Protein AF-A0A6B0BF67-F1 (afdb_monomer)

pLDDT: mean 94.0, std 7.6, range [49.38, 98.69]

Sequence (264 aa):
MNLNDTIFMFLCTLLVWLMTPGLSLFYGGLVQSKNALNTVMQSMAAIVLVTFVWVTVGFTISFGEGSLWFGNWEYTFLNHVGFATQEDISPHIPLALFMLFQMMFCTIAISILSGSIAEKMKFIPYLLFVVIWTALVYSPVAHWVWGGGWINKLGVLDFAGGTVVHITSGVSGLVLAIMIGKGNKHSESTPHNLIITLIGGIFVWIGWYGFNVGSAFTFDQIAMLAFTNTVISASAGAIGWLILEYIFKKTTSLLGLLLGALAG

Mean predicted aligned error: 3.84 Å

InterPro domains:
  IPR001905 Ammonium transporter [PTHR43029] (1-264)
  IPR024041 Ammonium transporter AmtB-like domain [PF00909] (8-264)
  IPR029020 Ammonium/urea transporter [G3DSA:1.10.3430.10] (1-264)

Foldseek 3Di:
DAPQLQVLLVVLLVLLLLLLLLLLLQLLQQFAVVQSVVSSVLLVLLLVLLVVLLLAALVQQQAACDALQTHDCCCGNHNVQDQDADVPQGNHGGSVSSSSSVSSLLSVLLSLLSSLCRPQDDRVVSSVCSNCCSRPPLSRQSCNCPNNHVVVVVVDDDQQPVPNRVVSSVVNSVVVNVVSDDDDPPDPGDRNHVVSSVSSLVSNLSSVLSRQLCSVSGDDPNSVVSNVCLVVQLQVQLVVQQVVCCVVPVDGDPVSSSVSSVVD

Solvent-accessible surface area (backbone atoms only — not comparable to full-atom values): 12815 Å² total; per-residue (Å²): 105,39,69,66,26,38,56,51,44,54,53,16,32,54,26,29,49,43,23,36,62,9,47,18,31,25,47,22,10,52,32,40,68,93,41,17,65,58,41,30,48,52,32,56,48,38,51,56,48,43,48,57,44,32,45,42,47,19,48,8,26,15,62,16,88,51,54,54,60,34,26,32,70,71,30,38,66,40,38,98,52,36,80,56,54,38,76,92,84,24,54,42,30,32,31,42,57,52,52,53,39,54,48,33,50,55,31,38,21,54,40,60,22,45,61,55,42,53,93,71,64,59,68,69,66,48,55,54,45,52,52,51,40,43,56,72,45,43,15,30,43,35,4,18,53,72,36,68,5,50,48,29,74,71,66,62,88,62,74,67,27,61,57,55,24,51,46,49,21,50,53,52,18,52,51,48,35,62,74,74,45,85,71,79,92,86,60,86,73,57,52,52,32,67,67,47,20,48,55,10,46,51,35,31,55,59,7,42,50,18,44,46,21,39,50,54,68,42,87,48,73,63,18,51,51,37,44,54,50,51,57,52,30,19,52,49,22,16,51,52,34,36,52,52,38,28,73,78,67,74,46,75,50,74,66,42,38,52,53,13,31,74,72,59

Secondary structure (DSSP, 8-state):
--HHHHHHHHHHHHHHHHHHHHHHHHHHHHS-HHHHHHHHHHHHHHHHHHHHHIIIIIHHHHHSS--SS---STTGGGTT-SSS-BTTTBSSS-HHHHHHHHHHHHHHHHHHHHHHHTTTS-HHHHHHHHHHHIIIIIHHHHHHHTSS-HHHHTT---SS-IIIIIIHHHHHHHHHHHHH----TT-----S-HHHHHHHHHHHHHHHHHHHHHTT-SSSHHHHHHHHHHHHHHHHHHHHHHHHHHHHHSS--HHHHHHHHHH-

Organism: Staphylococcus aureus (NCBI:txid1280)

Structure (mmCIF, N/CA/C/O backbone):
data_AF-A0A6B0BF67-F1
#
_entry.id   AF-A0A6B0BF67-F1
#
loop_
_atom_site.group_PDB
_atom_site.id
_atom_site.type_symbol
_atom_site.label_atom_id
_atom_site.label_alt_id
_atom_site.label_comp_id
_atom_site.label_asym_id
_atom_site.label_entity_id
_atom_site.label_seq_id
_atom_site.pdbx_PDB_ins_code
_atom_site.Cartn_x
_atom_site.Cartn_y
_atom_site.Cartn_z
_atom_site.occupancy
_atom_site.B_iso_or_equiv
_atom_site.auth_seq_id
_atom_site.auth_comp_id
_atom_site.auth_asym_id
_atom_site.auth_atom_id
_atom_site.pdbx_PDB_model_num
ATOM 1 N N . MET A 1 1 ? 19.754 4.678 -16.087 1.00 86.31 1 MET A N 1
ATOM 2 C CA . MET A 1 1 ? 19.755 4.710 -14.606 1.00 86.31 1 MET A CA 1
ATOM 3 C C . MET A 1 1 ? 20.215 6.075 -14.115 1.00 86.31 1 MET A C 1
ATOM 5 O O . MET A 1 1 ? 21.221 6.571 -14.609 1.00 86.31 1 MET A O 1
ATOM 9 N N . ASN A 1 2 ? 19.501 6.659 -13.157 1.00 94.81 2 ASN A N 1
ATOM 10 C CA . ASN A 1 2 ? 19.812 7.929 -12.509 1.00 94.81 2 ASN A CA 1
ATOM 11 C C . ASN A 1 2 ? 20.060 7.681 -11.012 1.00 94.81 2 ASN A C 1
ATOM 13 O O . ASN A 1 2 ? 19.246 7.056 -10.329 1.00 94.81 2 ASN A O 1
ATOM 17 N N . LEU A 1 3 ? 21.205 8.142 -10.503 1.00 94.81 3 LEU A N 1
ATOM 18 C CA . LEU A 1 3 ? 21.604 7.914 -9.114 1.00 94.81 3 LEU A CA 1
ATOM 19 C C . LEU A 1 3 ? 20.674 8.617 -8.114 1.00 94.81 3 LEU A C 1
ATOM 21 O O . LEU A 1 3 ? 20.330 8.021 -7.095 1.00 94.81 3 LEU A O 1
ATOM 25 N N . ASN A 1 4 ? 20.244 9.846 -8.412 1.00 96.19 4 ASN A N 1
ATOM 26 C CA . ASN A 1 4 ? 19.379 10.623 -7.525 1.00 96.19 4 ASN A CA 1
ATOM 27 C C . ASN A 1 4 ? 18.020 9.941 -7.374 1.00 96.19 4 ASN A C 1
ATOM 29 O O . ASN A 1 4 ? 17.566 9.738 -6.251 1.00 96.19 4 ASN A O 1
ATOM 33 N N . ASP A 1 5 ? 17.435 9.504 -8.492 1.00 97.56 5 ASP A N 1
ATOM 34 C CA . ASP A 1 5 ? 16.168 8.766 -8.497 1.00 97.56 5 ASP A CA 1
ATOM 35 C C . ASP A 1 5 ? 16.305 7.430 -7.762 1.00 97.56 5 ASP A C 1
ATOM 37 O O . ASP A 1 5 ? 15.437 7.046 -6.988 1.00 97.56 5 ASP A O 1
ATOM 41 N N . THR A 1 6 ? 17.435 6.739 -7.928 1.00 97.50 6 THR A N 1
ATOM 42 C CA . THR A 1 6 ? 17.685 5.465 -7.239 1.00 97.50 6 THR A CA 1
ATOM 43 C C . THR A 1 6 ? 17.763 5.650 -5.718 1.00 97.50 6 THR A C 1
ATOM 45 O O . THR A 1 6 ? 17.113 4.913 -4.979 1.00 97.50 6 THR A O 1
ATOM 48 N N . ILE A 1 7 ? 18.518 6.642 -5.228 1.00 97.50 7 ILE A N 1
ATOM 49 C CA . ILE A 1 7 ? 18.625 6.945 -3.786 1.00 97.50 7 ILE A CA 1
ATOM 50 C C . ILE A 1 7 ? 17.263 7.361 -3.223 1.00 97.50 7 ILE A C 1
ATOM 52 O O . ILE A 1 7 ? 16.844 6.869 -2.172 1.00 97.50 7 ILE A O 1
ATOM 56 N N . PHE A 1 8 ? 16.566 8.239 -3.942 1.00 98.00 8 PHE A N 1
ATOM 57 C CA . PHE A 1 8 ? 15.218 8.679 -3.610 1.00 98.00 8 PHE A CA 1
ATOM 58 C C . PHE A 1 8 ? 14.258 7.488 -3.475 1.00 98.00 8 PHE A C 1
ATOM 60 O O . PHE A 1 8 ? 13.590 7.348 -2.450 1.00 98.00 8 PHE A O 1
ATOM 67 N N . MET A 1 9 ? 14.270 6.564 -4.435 1.00 98.44 9 MET A N 1
ATOM 68 C CA . MET A 1 9 ? 13.398 5.391 -4.416 1.00 98.44 9 MET A CA 1
ATOM 69 C C . MET A 1 9 ? 13.754 4.376 -3.328 1.00 98.44 9 MET A C 1
ATOM 71 O O . MET A 1 9 ? 12.847 3.738 -2.790 1.00 98.44 9 MET A O 1
ATOM 75 N N . PHE A 1 10 ? 15.022 4.247 -2.923 1.00 98.25 10 PHE A N 1
ATOM 76 C CA . PHE A 1 10 ? 15.378 3.465 -1.732 1.00 98.25 10 PHE A CA 1
ATOM 77 C C . PHE A 1 10 ? 14.733 4.042 -0.470 1.00 98.25 10 PHE A C 1
ATOM 79 O O . PHE A 1 10 ? 14.123 3.299 0.302 1.00 98.25 10 PHE A O 1
ATOM 86 N N . LEU A 1 11 ? 14.820 5.362 -0.278 1.00 98.31 11 LEU A N 1
ATOM 87 C CA . LEU A 1 11 ? 14.199 6.033 0.863 1.00 98.31 11 LEU A CA 1
ATOM 88 C C . LEU A 1 11 ? 12.675 5.863 0.842 1.00 98.31 11 LEU A C 1
ATOM 90 O O . LEU A 1 11 ? 12.095 5.454 1.848 1.00 98.31 11 LEU A O 1
ATOM 94 N N . CYS A 1 12 ? 12.033 6.114 -0.301 1.00 98.56 12 CYS A N 1
ATOM 95 C CA . CYS A 1 12 ? 10.591 5.930 -0.455 1.00 98.56 12 CYS A CA 1
ATOM 96 C C . CYS A 1 12 ? 10.173 4.486 -0.164 1.00 98.56 12 CYS A C 1
ATOM 98 O O . CYS A 1 12 ? 9.233 4.275 0.594 1.00 98.56 12 CYS A O 1
ATOM 100 N N . THR A 1 13 ? 10.904 3.490 -0.666 1.00 98.56 13 THR A N 1
ATOM 101 C CA . THR A 1 13 ? 10.616 2.069 -0.401 1.00 98.56 13 THR A CA 1
ATOM 102 C C . THR A 1 13 ? 10.667 1.740 1.092 1.00 98.56 13 THR A C 1
ATOM 104 O O . THR A 1 13 ? 9.768 1.070 1.600 1.00 98.56 13 THR A O 1
ATOM 107 N N . LEU A 1 14 ? 11.672 2.240 1.819 1.00 98.12 14 LEU A N 1
ATOM 108 C CA . LEU A 1 14 ? 11.782 2.039 3.270 1.00 98.12 14 LEU A CA 1
ATOM 109 C C . LEU A 1 14 ? 10.640 2.715 4.039 1.00 98.12 14 LEU A C 1
ATOM 111 O O . LEU A 1 14 ? 10.112 2.142 4.994 1.00 98.12 14 LEU A O 1
ATOM 115 N N . LEU A 1 15 ? 10.235 3.910 3.607 1.00 98.25 15 LEU A N 1
ATOM 116 C CA . LEU A 1 15 ? 9.092 4.623 4.173 1.00 98.25 15 LEU A CA 1
ATOM 117 C C . LEU A 1 15 ? 7.781 3.853 3.949 1.00 98.25 15 LEU A C 1
ATOM 119 O O . LEU A 1 15 ? 7.010 3.701 4.893 1.00 98.25 15 LEU A O 1
ATOM 123 N N . VAL A 1 16 ? 7.543 3.298 2.756 1.00 98.12 16 VAL A N 1
ATOM 124 C CA . VAL A 1 16 ? 6.341 2.477 2.520 1.00 98.12 16 VAL A CA 1
ATOM 125 C C . VAL A 1 16 ? 6.389 1.185 3.333 1.00 98.12 16 VAL A C 1
ATOM 127 O O . VAL A 1 16 ? 5.384 0.790 3.925 1.00 98.12 16 VAL A O 1
ATOM 130 N N . TRP A 1 17 ? 7.556 0.544 3.435 1.00 96.56 17 TRP A N 1
ATOM 131 C CA . TRP A 1 17 ? 7.711 -0.650 4.266 1.00 96.56 17 TRP A CA 1
ATOM 132 C C . TRP A 1 17 ? 7.322 -0.378 5.728 1.00 96.56 17 TRP A C 1
ATOM 134 O O . TRP A 1 17 ? 6.598 -1.181 6.318 1.00 96.56 17 TRP A O 1
ATOM 144 N N . LEU A 1 18 ? 7.703 0.784 6.281 1.00 96.94 18 LEU A N 1
ATOM 145 C CA . LEU A 1 18 ? 7.355 1.220 7.642 1.00 96.94 18 LEU A CA 1
ATOM 146 C C . LEU A 1 18 ? 5.836 1.300 7.887 1.00 96.94 18 LEU A C 1
ATOM 148 O O . LEU A 1 18 ? 5.387 1.091 9.019 1.00 96.94 18 LEU A O 1
ATOM 152 N N . MET A 1 19 ? 5.032 1.545 6.849 1.00 97.19 19 MET A N 1
ATOM 153 C CA . MET A 1 19 ? 3.575 1.646 6.985 1.00 97.19 19 MET A CA 1
ATOM 154 C C . MET A 1 19 ? 2.947 0.340 7.475 1.00 97.19 19 MET A C 1
ATOM 156 O O . MET A 1 19 ? 1.982 0.381 8.232 1.00 97.19 19 MET A O 1
ATOM 160 N N . THR A 1 20 ? 3.481 -0.824 7.091 1.00 94.88 20 THR A N 1
ATOM 161 C CA . THR A 1 20 ? 2.873 -2.110 7.474 1.00 94.88 20 THR A CA 1
ATOM 162 C C . THR A 1 20 ? 3.052 -2.423 8.967 1.00 94.88 20 THR A C 1
ATOM 164 O O . THR A 1 20 ? 2.053 -2.697 9.641 1.00 94.88 20 THR A O 1
ATOM 167 N N . PRO A 1 21 ? 4.263 -2.314 9.552 1.00 93.94 21 PRO A N 1
ATOM 168 C CA . PRO A 1 21 ? 4.427 -2.285 11.003 1.00 93.94 21 PRO A CA 1
ATOM 169 C C . PRO A 1 21 ? 3.604 -1.179 11.669 1.00 93.94 21 PRO A C 1
ATOM 171 O O . PRO A 1 21 ? 2.989 -1.430 12.706 1.00 93.94 21 PRO A O 1
ATOM 174 N N . GLY A 1 22 ? 3.510 0.004 11.055 1.00 95.75 22 GLY A N 1
ATOM 175 C CA . GLY A 1 22 ? 2.643 1.086 11.521 1.00 95.75 22 GLY A CA 1
ATOM 176 C C . GLY A 1 22 ? 1.181 0.655 11.672 1.00 95.75 22 GLY A C 1
ATOM 177 O O . GLY A 1 22 ? 0.611 0.795 12.753 1.00 95.75 22 GLY A O 1
ATOM 178 N N . LEU A 1 23 ? 0.590 0.039 10.642 1.00 93.75 23 LEU A N 1
ATOM 179 C CA . LEU A 1 23 ? -0.776 -0.494 10.700 1.00 93.75 23 LEU A CA 1
ATOM 180 C C . LEU A 1 23 ? -0.924 -1.625 11.716 1.00 93.75 23 LEU A C 1
ATOM 182 O O . LEU A 1 23 ? -1.953 -1.707 12.386 1.00 93.75 23 LEU A O 1
ATOM 186 N N . SER A 1 24 ? 0.099 -2.467 11.876 1.00 92.69 24 SER A N 1
ATOM 187 C CA . SER A 1 24 ? 0.074 -3.532 12.882 1.00 92.69 24 SER A CA 1
ATOM 188 C C . SER A 1 24 ? -0.081 -2.968 14.298 1.00 92.69 24 SER A C 1
ATOM 190 O O . SER A 1 24 ? -0.887 -3.469 15.081 1.00 92.69 24 SER A O 1
ATOM 192 N N . LEU A 1 25 ? 0.618 -1.868 14.603 1.00 94.19 25 LEU A N 1
ATOM 193 C CA . LEU A 1 25 ? 0.494 -1.147 15.869 1.00 94.19 25 LEU A CA 1
ATOM 194 C C . LEU A 1 25 ? -0.841 -0.400 15.943 1.00 94.19 25 LEU A C 1
ATOM 196 O O . LEU A 1 25 ? -1.520 -0.459 16.968 1.00 94.19 25 LEU A O 1
ATOM 200 N N . PHE A 1 26 ? -1.245 0.247 14.846 1.00 93.38 26 PHE A N 1
ATOM 201 C CA . PHE A 1 26 ? -2.505 0.979 14.752 1.00 93.38 26 PHE A CA 1
ATOM 202 C C . PHE A 1 26 ? -3.691 0.088 15.138 1.00 93.38 26 PHE A C 1
ATOM 204 O O . PHE A 1 26 ? -4.405 0.386 16.100 1.00 93.38 26 PHE A O 1
ATOM 211 N N . TYR A 1 27 ? -3.850 -1.047 14.450 1.00 90.44 27 TYR A N 1
ATOM 212 C CA . TYR A 1 27 ? -4.903 -2.018 14.734 1.00 90.44 27 TYR A CA 1
ATOM 213 C C . TYR A 1 27 ? -4.661 -2.778 16.039 1.00 90.44 27 TYR A C 1
ATOM 215 O O . TYR A 1 27 ? -5.612 -3.006 16.781 1.00 90.44 27 TYR A O 1
ATOM 223 N N . GLY A 1 28 ? -3.413 -3.118 16.371 1.00 90.50 28 GLY A N 1
ATOM 224 C CA . GLY A 1 28 ? -3.054 -3.783 17.627 1.00 90.50 28 GLY A CA 1
ATOM 225 C C . GLY A 1 28 ? -3.492 -3.009 18.877 1.00 90.50 28 GLY A C 1
ATOM 226 O O . GLY A 1 28 ? -3.901 -3.620 19.863 1.00 90.50 28 GLY A O 1
ATOM 227 N N . GLY A 1 29 ? -3.467 -1.673 18.830 1.00 90.88 29 GLY A N 1
ATOM 228 C CA . GLY A 1 29 ? -3.978 -0.817 19.906 1.00 90.88 29 GLY A CA 1
ATOM 229 C C . GLY A 1 29 ? -5.506 -0.661 19.930 1.00 90.88 29 GLY A C 1
ATOM 230 O O . GLY A 1 29 ? -6.058 -0.351 20.988 1.00 90.88 29 GLY A O 1
ATOM 231 N N . LEU A 1 30 ? -6.189 -0.902 18.802 1.00 89.12 30 LEU A N 1
ATOM 232 C CA . LEU A 1 30 ? -7.650 -0.794 18.659 1.00 89.12 30 LEU A CA 1
ATOM 233 C C . LEU A 1 30 ? -8.401 -2.077 19.025 1.00 89.12 30 LEU A C 1
ATOM 235 O O . LEU A 1 30 ? -9.576 -2.012 19.383 1.00 89.12 30 LEU A O 1
ATOM 239 N N . VAL A 1 31 ? -7.743 -3.230 18.928 1.00 88.38 31 VAL A N 1
ATOM 240 C CA . VAL A 1 31 ? -8.316 -4.520 19.328 1.00 88.38 31 VAL A CA 1
ATOM 241 C C . VAL A 1 31 ? -8.221 -4.734 20.838 1.00 88.38 31 VAL A C 1
ATOM 243 O O . VAL A 1 31 ? -7.554 -3.986 21.555 1.00 88.38 31 VAL A O 1
ATOM 246 N N . GLN A 1 32 ? -8.868 -5.785 21.335 1.00 85.25 32 GLN A N 1
ATOM 247 C CA . GLN A 1 32 ? -8.782 -6.180 22.739 1.00 85.25 32 GLN A CA 1
ATOM 248 C C . GLN A 1 32 ? -7.383 -6.699 23.080 1.00 85.25 32 GLN A C 1
ATOM 250 O O . GLN A 1 32 ? -6.728 -7.350 22.266 1.00 85.25 32 GLN A O 1
ATOM 255 N N . SER A 1 33 ? -6.957 -6.504 24.331 1.00 84.62 33 SER A N 1
ATOM 256 C CA . SER A 1 33 ? -5.630 -6.914 24.824 1.00 84.62 33 SER A CA 1
ATOM 257 C C . SER A 1 33 ? -5.287 -8.376 24.515 1.00 84.62 33 SER A C 1
ATOM 259 O O . SER A 1 33 ? -4.196 -8.675 24.037 1.00 84.62 33 SER A O 1
ATOM 261 N N . LYS A 1 34 ? -6.247 -9.289 24.705 1.00 84.69 34 LYS A N 1
ATOM 262 C CA . LYS A 1 34 ? -6.093 -10.726 24.413 1.00 84.69 34 LYS A CA 1
ATOM 263 C C . LYS A 1 34 ? -5.865 -11.045 22.929 1.00 84.69 34 LYS A C 1
ATOM 265 O O . LYS A 1 34 ? -5.349 -12.112 22.618 1.00 84.69 34 LYS A O 1
ATOM 270 N N . ASN A 1 35 ? -6.257 -10.143 22.028 1.00 85.38 35 ASN A N 1
ATOM 271 C CA . ASN A 1 35 ? -6.161 -10.317 20.580 1.00 85.38 35 ASN A CA 1
ATOM 272 C C . ASN A 1 35 ? -5.037 -9.478 19.951 1.00 85.38 35 ASN A C 1
ATOM 274 O O . ASN A 1 35 ? -4.659 -9.752 18.814 1.00 85.38 35 ASN A O 1
ATOM 278 N N . ALA A 1 36 ? -4.472 -8.507 20.680 1.00 87.25 36 ALA A N 1
ATOM 279 C CA . ALA A 1 36 ? -3.451 -7.582 20.186 1.00 87.25 36 ALA A CA 1
ATOM 280 C C . ALA A 1 36 ? -2.263 -8.299 19.530 1.00 87.25 36 ALA A C 1
ATOM 282 O O . ALA A 1 36 ? -1.900 -7.983 18.398 1.00 87.25 36 ALA A O 1
ATOM 283 N N . LEU A 1 37 ? -1.714 -9.325 20.191 1.00 86.81 37 LEU A N 1
ATOM 284 C CA . LEU A 1 37 ? -0.587 -10.090 19.654 1.00 86.81 37 LEU A CA 1
ATOM 285 C C . LEU A 1 37 ? -0.944 -10.796 18.338 1.00 86.81 37 LEU A C 1
ATOM 287 O O . LEU A 1 37 ? -0.159 -10.770 17.395 1.00 86.81 37 LEU A O 1
ATOM 291 N N . ASN A 1 38 ? -2.134 -11.396 18.250 1.00 85.81 38 ASN A N 1
ATOM 292 C CA . ASN A 1 38 ? -2.576 -12.070 17.031 1.00 85.81 38 ASN A CA 1
ATOM 293 C C . ASN A 1 38 ? -2.779 -11.076 15.875 1.00 85.81 38 ASN A C 1
ATOM 295 O O . ASN A 1 38 ? -2.390 -11.371 14.749 1.00 85.81 38 ASN A O 1
ATOM 299 N N . THR A 1 39 ? -3.330 -9.891 16.148 1.00 86.69 39 THR A N 1
ATOM 300 C CA . THR A 1 39 ? -3.493 -8.828 15.143 1.00 86.69 39 THR A CA 1
ATOM 301 C C . THR A 1 39 ? -2.144 -8.342 14.613 1.00 86.69 39 THR A C 1
ATOM 303 O O . THR A 1 39 ? -1.954 -8.265 13.402 1.00 86.69 39 THR A O 1
ATOM 306 N N . VAL A 1 40 ? -1.167 -8.099 15.494 1.00 89.12 40 VAL A N 1
ATOM 307 C CA . VAL A 1 40 ? 0.194 -7.720 15.073 1.00 89.12 40 VAL A CA 1
ATOM 308 C C . VAL A 1 40 ? 0.838 -8.834 14.240 1.00 89.12 40 VAL A C 1
ATOM 310 O O . VAL A 1 40 ? 1.408 -8.569 13.179 1.00 89.12 40 VAL A O 1
ATOM 313 N N . MET A 1 41 ? 0.695 -10.092 14.669 1.00 88.81 41 MET A N 1
ATOM 314 C CA . MET A 1 41 ? 1.205 -11.257 13.939 1.00 88.81 41 MET A CA 1
ATOM 315 C C . MET A 1 41 ? 0.603 -11.392 12.537 1.00 88.81 41 MET A C 1
ATOM 317 O O . MET A 1 41 ? 1.318 -11.786 11.619 1.00 88.81 41 MET A O 1
ATOM 321 N N . GLN A 1 42 ? -0.673 -11.051 12.335 1.00 88.06 42 GLN A N 1
ATOM 322 C CA . GLN A 1 42 ? -1.307 -11.081 11.012 1.00 88.06 42 GLN A CA 1
ATOM 323 C C . GLN A 1 42 ? -0.657 -10.091 10.037 1.00 88.06 42 GLN A C 1
ATOM 325 O O . GLN A 1 42 ? -0.350 -10.467 8.903 1.00 88.06 42 GLN A O 1
ATOM 330 N N . SER A 1 43 ? -0.388 -8.856 10.463 1.00 87.69 43 SER A N 1
ATOM 331 C CA . SER A 1 43 ? 0.287 -7.868 9.610 1.00 87.69 43 SER A CA 1
ATOM 332 C C . SER A 1 43 ? 1.752 -8.235 9.350 1.00 87.69 43 SER A C 1
ATOM 334 O O . SER A 1 43 ? 2.231 -8.102 8.228 1.00 87.69 43 SER A O 1
ATOM 336 N N . MET A 1 44 ? 2.473 -8.757 10.349 1.00 90.75 44 MET A N 1
ATOM 337 C CA . MET A 1 44 ? 3.867 -9.188 10.154 1.00 90.75 44 MET A CA 1
ATOM 338 C C . MET A 1 44 ? 3.967 -10.413 9.237 1.00 90.75 44 MET A C 1
ATOM 340 O O . MET A 1 44 ? 4.826 -10.465 8.358 1.00 90.75 44 MET A O 1
ATOM 344 N N . ALA A 1 45 ? 3.053 -11.375 9.384 1.00 92.12 45 ALA A N 1
ATOM 345 C CA . ALA A 1 45 ? 2.965 -12.523 8.489 1.00 92.12 45 ALA A CA 1
ATOM 346 C C . ALA A 1 45 ? 2.611 -12.109 7.053 1.00 92.12 45 ALA A C 1
ATOM 348 O O . ALA A 1 45 ? 3.108 -12.727 6.112 1.00 92.12 45 ALA A O 1
ATOM 349 N N . ALA A 1 46 ? 1.807 -11.05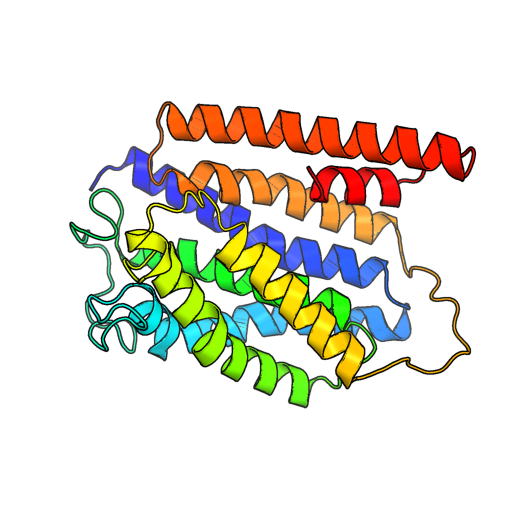3 6.871 1.00 90.75 46 ALA A N 1
ATOM 350 C CA . ALA A 1 46 ? 1.503 -10.518 5.547 1.00 90.75 46 ALA A CA 1
ATOM 351 C C . ALA A 1 46 ? 2.758 -10.047 4.811 1.00 90.75 46 ALA A C 1
ATOM 353 O O . ALA A 1 46 ? 2.915 -10.409 3.652 1.00 90.75 46 ALA A O 1
ATOM 354 N N . ILE A 1 47 ? 3.675 -9.328 5.475 1.00 93.56 47 ILE A N 1
ATOM 355 C CA . ILE A 1 47 ? 4.951 -8.906 4.863 1.00 93.56 47 ILE A CA 1
ATOM 356 C C . ILE A 1 47 ? 5.677 -10.115 4.269 1.00 93.56 47 ILE A C 1
ATOM 358 O O . ILE A 1 47 ? 6.068 -10.105 3.102 1.00 93.56 47 ILE A O 1
ATOM 362 N N . VAL A 1 48 ? 5.824 -11.179 5.059 1.00 95.88 48 VAL A N 1
ATOM 363 C CA . VAL A 1 48 ? 6.557 -12.382 4.648 1.00 95.88 48 VAL A CA 1
ATOM 364 C C . VAL A 1 48 ? 5.844 -13.095 3.498 1.00 95.88 48 VAL A C 1
ATOM 366 O O . VAL A 1 48 ? 6.466 -13.401 2.483 1.00 95.88 48 VAL A O 1
ATOM 369 N N . LEU A 1 49 ? 4.540 -13.345 3.627 1.00 96.94 49 LEU A N 1
ATOM 370 C CA . LEU A 1 49 ? 3.779 -14.090 2.622 1.00 96.94 49 LEU A CA 1
ATOM 371 C C . LEU A 1 49 ? 3.639 -13.330 1.306 1.00 96.94 49 LEU A C 1
ATOM 373 O O . LEU A 1 49 ? 3.859 -13.918 0.248 1.00 96.94 49 LEU A O 1
ATOM 377 N N . VAL A 1 50 ? 3.314 -12.037 1.368 1.00 98.06 50 VAL A N 1
ATOM 378 C CA . VAL A 1 50 ? 3.249 -11.182 0.180 1.00 98.06 50 VAL A CA 1
ATOM 379 C C . VAL A 1 50 ? 4.601 -11.174 -0.511 1.00 98.06 50 VAL A C 1
ATOM 381 O O . VAL A 1 50 ? 4.631 -11.358 -1.719 1.00 98.06 50 VAL A O 1
ATOM 384 N N . THR A 1 51 ? 5.709 -11.074 0.233 1.00 97.88 51 THR A N 1
ATOM 385 C CA . THR A 1 51 ? 7.053 -11.146 -0.357 1.00 97.88 51 THR A CA 1
ATOM 386 C C . THR A 1 51 ? 7.239 -12.431 -1.159 1.00 97.88 51 THR A C 1
ATOM 388 O O . THR A 1 51 ? 7.582 -12.362 -2.335 1.00 97.88 51 THR A O 1
ATOM 391 N N . PHE A 1 52 ? 6.949 -13.600 -0.579 1.00 97.94 52 PHE A N 1
ATOM 392 C CA . PHE A 1 52 ? 7.092 -14.876 -1.291 1.00 97.94 52 PHE A CA 1
ATOM 393 C C . PHE A 1 52 ? 6.205 -14.973 -2.537 1.00 97.94 52 PHE A C 1
ATOM 395 O O . PHE A 1 52 ? 6.669 -15.412 -3.589 1.00 97.94 52 PHE A O 1
ATOM 402 N N . VAL A 1 53 ? 4.941 -14.561 -2.458 1.00 98.50 53 VAL A N 1
ATOM 403 C CA . VAL A 1 53 ? 4.034 -14.621 -3.616 1.00 98.50 53 VAL A CA 1
ATOM 404 C C . VAL A 1 53 ? 4.440 -13.607 -4.683 1.00 98.50 53 VAL A C 1
ATOM 406 O O . VAL A 1 53 ? 4.422 -13.919 -5.871 1.00 98.50 53 VAL A O 1
ATOM 409 N N . TRP A 1 54 ? 4.862 -12.413 -4.275 1.00 98.56 54 TRP A N 1
ATOM 410 C CA . TRP A 1 54 ? 5.269 -11.341 -5.174 1.00 98.56 54 TRP A CA 1
ATOM 411 C C . TRP A 1 54 ? 6.495 -11.719 -6.000 1.00 98.56 54 TRP A C 1
ATOM 413 O O . TRP A 1 54 ? 6.460 -11.603 -7.224 1.00 98.56 54 TRP A O 1
ATOM 423 N N . VAL A 1 55 ? 7.544 -12.236 -5.352 1.00 98.06 55 VAL A N 1
ATOM 424 C CA . VAL A 1 55 ? 8.788 -12.622 -6.039 1.00 98.06 55 VAL A CA 1
ATOM 425 C C . VAL A 1 55 ? 8.629 -13.866 -6.910 1.00 98.06 55 VAL A C 1
ATOM 427 O O . VAL A 1 55 ? 9.376 -14.042 -7.866 1.00 98.06 55 VAL A O 1
ATOM 430 N N . THR A 1 56 ? 7.669 -14.741 -6.598 1.00 98.06 56 THR A N 1
ATOM 431 C CA . THR A 1 56 ? 7.426 -15.956 -7.386 1.00 98.06 56 THR A CA 1
ATOM 432 C C . THR A 1 56 ? 6.553 -15.675 -8.601 1.00 98.06 56 THR A C 1
ATOM 434 O O . THR A 1 56 ? 6.952 -16.026 -9.708 1.00 98.06 56 THR A O 1
ATOM 437 N N . VAL A 1 57 ? 5.395 -15.034 -8.417 1.00 98.12 57 VAL A N 1
ATOM 438 C CA . VAL A 1 57 ? 4.401 -14.834 -9.489 1.00 98.12 57 VAL A CA 1
ATOM 439 C C . VAL A 1 57 ? 3.756 -13.445 -9.501 1.00 98.12 57 VAL A C 1
ATOM 441 O O . VAL A 1 57 ? 3.316 -12.986 -10.551 1.00 98.12 57 VAL A O 1
ATOM 444 N N . GLY A 1 58 ? 3.688 -12.744 -8.369 1.00 98.31 58 GLY A N 1
ATOM 445 C CA . GLY A 1 58 ? 2.919 -11.502 -8.278 1.00 98.31 58 GLY A CA 1
ATOM 446 C C . GLY A 1 58 ? 3.494 -10.366 -9.124 1.00 98.31 58 GLY A C 1
ATOM 447 O O . GLY A 1 58 ? 2.737 -9.672 -9.805 1.00 98.31 58 GLY A O 1
ATOM 448 N N . PHE A 1 59 ? 4.820 -10.203 -9.148 1.00 98.56 59 PHE A N 1
ATOM 449 C CA . PHE A 1 59 ? 5.466 -9.159 -9.943 1.00 98.56 59 PHE A CA 1
ATOM 450 C C . PHE A 1 59 ? 5.264 -9.378 -11.448 1.00 98.56 59 PHE A C 1
ATOM 452 O O . PHE A 1 59 ? 4.862 -8.449 -12.143 1.00 98.56 59 PHE A O 1
ATOM 459 N N . THR A 1 60 ? 5.453 -10.609 -11.939 1.00 98.44 60 THR A N 1
ATOM 460 C CA . THR A 1 60 ? 5.292 -10.923 -13.371 1.0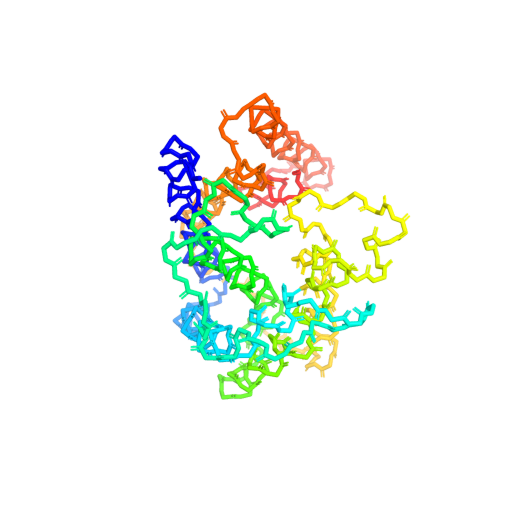0 98.44 60 THR A CA 1
ATOM 461 C C . THR A 1 60 ? 3.845 -10.775 -13.842 1.00 98.44 60 THR A C 1
ATOM 463 O O . THR A 1 60 ? 3.606 -10.198 -14.898 1.00 98.44 60 THR A O 1
ATOM 466 N N . ILE A 1 61 ? 2.863 -11.180 -13.024 1.00 98.44 61 ILE A N 1
ATOM 467 C CA . ILE A 1 61 ? 1.438 -10.977 -13.333 1.00 98.44 61 ILE A CA 1
ATOM 468 C C . ILE A 1 61 ? 1.099 -9.482 -13.389 1.00 98.44 61 ILE A C 1
ATOM 470 O O . ILE A 1 61 ? 0.268 -9.081 -14.199 1.00 98.44 61 ILE A O 1
ATOM 474 N N . SER A 1 62 ? 1.731 -8.668 -12.539 1.00 98.38 62 SER A N 1
ATOM 475 C CA . SER A 1 62 ? 1.448 -7.232 -12.441 1.00 98.38 62 SER A CA 1
ATOM 476 C C . SER A 1 62 ? 2.110 -6.431 -13.563 1.00 98.38 62 SER A C 1
ATOM 478 O O . SER A 1 62 ? 1.450 -5.617 -14.196 1.00 98.38 62 SER A O 1
ATOM 480 N N . PHE A 1 63 ? 3.399 -6.659 -13.823 1.00 98.06 63 PHE A N 1
ATOM 481 C CA . PHE A 1 63 ? 4.238 -5.778 -14.650 1.00 98.06 63 PHE A CA 1
ATOM 482 C C . PHE A 1 63 ? 4.905 -6.473 -15.846 1.00 98.06 63 PHE A C 1
ATOM 484 O O . PHE A 1 63 ? 5.650 -5.828 -16.573 1.00 98.06 63 PHE A O 1
ATOM 491 N N . GLY A 1 64 ? 4.662 -7.766 -16.074 1.00 96.50 64 GLY A N 1
ATOM 492 C CA . GLY A 1 64 ? 5.079 -8.424 -17.314 1.00 96.50 64 GLY A CA 1
ATOM 493 C C . GLY A 1 64 ? 4.301 -7.897 -18.525 1.00 96.50 64 GLY A C 1
ATOM 494 O O . GLY A 1 64 ? 3.121 -7.563 -18.405 1.00 96.50 64 GLY A O 1
ATOM 495 N N . GLU A 1 65 ? 4.930 -7.871 -19.700 1.00 94.19 65 GLU A N 1
ATOM 496 C CA . GLU A 1 65 ? 4.279 -7.460 -20.950 1.00 94.19 65 GLU A CA 1
ATOM 497 C C . GLU A 1 65 ? 3.275 -8.532 -21.398 1.00 94.19 65 GLU A C 1
ATOM 499 O O . GLU A 1 65 ? 3.648 -9.580 -21.931 1.00 94.19 65 GLU A O 1
ATOM 504 N N . GLY A 1 66 ? 1.992 -8.305 -21.118 1.00 92.62 66 GLY A N 1
ATOM 505 C CA . GLY A 1 66 ? 0.945 -9.305 -21.301 1.00 92.62 66 GLY A CA 1
ATOM 506 C C . GLY A 1 66 ? -0.297 -8.804 -22.029 1.00 92.62 66 GLY A C 1
ATOM 507 O O . GLY A 1 66 ? -0.257 -7.968 -22.928 1.00 92.62 66 GLY A O 1
ATOM 508 N N . SER A 1 67 ? -1.427 -9.400 -21.663 1.00 96.12 67 SER A N 1
ATOM 509 C CA . SER A 1 67 ? -2.748 -9.071 -22.206 1.00 96.12 67 SER A CA 1
ATOM 510 C C . SER A 1 67 ? -3.339 -7.832 -21.527 1.00 96.12 67 SER A C 1
ATOM 512 O O . SER A 1 67 ? -2.728 -7.239 -20.660 1.00 96.12 67 SER A O 1
ATOM 514 N N . LEU A 1 68 ? -4.586 -7.468 -21.836 1.00 97.31 68 LEU A N 1
ATOM 515 C CA . LEU A 1 68 ? -5.290 -6.418 -21.086 1.00 97.31 68 LEU A CA 1
ATOM 516 C C . LEU A 1 68 ? -5.624 -6.800 -19.628 1.00 97.31 68 LEU A C 1
ATOM 518 O O . LEU A 1 68 ? -6.021 -5.934 -18.845 1.00 97.31 68 LEU A O 1
ATOM 522 N N . TRP A 1 69 ? -5.518 -8.083 -19.273 1.00 96.94 69 TRP A N 1
ATOM 523 C CA . TRP A 1 69 ? -6.014 -8.631 -18.007 1.00 96.94 69 TRP A CA 1
ATOM 524 C C . TRP A 1 69 ? -4.907 -9.078 -17.057 1.00 96.94 69 TRP A C 1
ATOM 526 O O . TRP A 1 69 ? -5.076 -8.988 -15.845 1.00 96.94 69 TRP A O 1
ATOM 536 N N . PHE A 1 70 ? -3.796 -9.566 -17.595 1.00 96.44 70 PHE A N 1
ATOM 537 C CA . PHE A 1 70 ? -2.664 -10.078 -16.831 1.00 96.44 70 PHE A CA 1
ATOM 538 C C . PHE A 1 70 ? -1.388 -9.888 -17.640 1.00 96.44 70 PHE A C 1
ATOM 540 O O . PHE A 1 70 ? -1.424 -10.022 -18.872 1.00 96.44 70 PHE A O 1
ATOM 547 N N . GLY A 1 71 ? -0.283 -9.680 -16.927 1.00 96.81 71 GLY A N 1
ATOM 548 C CA . GLY A 1 71 ? 1.063 -9.732 -17.472 1.00 96.81 71 GLY A CA 1
ATOM 549 C C . GLY A 1 71 ? 1.459 -11.128 -17.960 1.00 96.81 71 GLY A C 1
ATOM 550 O O . GLY A 1 71 ? 0.660 -12.069 -17.981 1.00 96.81 71 GLY A O 1
ATOM 551 N N . ASN A 1 72 ? 2.712 -11.256 -18.379 1.00 94.81 72 ASN A N 1
ATOM 552 C CA . ASN A 1 72 ? 3.293 -12.519 -18.827 1.00 94.81 72 ASN A CA 1
ATOM 553 C C . ASN A 1 72 ? 4.019 -13.259 -17.680 1.00 94.81 72 ASN A C 1
ATOM 555 O O . ASN A 1 72 ? 3.880 -12.925 -16.502 1.00 94.81 72 ASN A O 1
ATOM 559 N N . TRP A 1 73 ? 4.802 -14.281 -18.032 1.00 96.88 73 TRP A N 1
ATOM 560 C CA . TRP A 1 73 ? 5.572 -15.109 -17.095 1.00 96.88 73 TRP A CA 1
ATOM 561 C C . TRP A 1 73 ? 7.083 -14.830 -17.127 1.00 96.88 73 TRP A C 1
ATOM 563 O O . TRP A 1 73 ? 7.861 -15.611 -16.578 1.00 96.88 73 TRP A O 1
ATOM 573 N N . GLU A 1 74 ? 7.515 -13.750 -17.773 1.00 95.62 74 GLU A N 1
ATOM 574 C CA . GLU A 1 74 ? 8.931 -13.436 -17.992 1.00 95.62 74 GLU A CA 1
ATOM 575 C C . GLU A 1 74 ? 9.699 -13.230 -16.683 1.00 95.62 74 GLU A C 1
ATOM 577 O O . GLU A 1 74 ? 10.801 -13.756 -16.523 1.00 95.62 74 GLU A O 1
ATOM 582 N N . TYR A 1 75 ? 9.079 -12.545 -15.718 1.00 97.50 75 TYR A N 1
ATOM 583 C CA . TYR A 1 75 ? 9.688 -12.202 -14.431 1.00 97.50 75 TYR A CA 1
ATOM 584 C C . TYR A 1 75 ? 9.377 -13.213 -13.317 1.00 97.50 75 TYR A C 1
ATOM 586 O O . TYR A 1 75 ? 9.523 -12.905 -12.130 1.00 97.50 75 TYR A O 1
ATOM 594 N N . THR A 1 76 ? 8.911 -14.417 -13.666 1.00 97.62 76 THR A N 1
ATOM 595 C CA . THR A 1 76 ? 8.641 -15.482 -12.684 1.00 97.62 76 THR A CA 1
ATOM 596 C C . THR A 1 76 ? 9.924 -15.805 -11.912 1.00 97.62 76 THR A C 1
ATOM 598 O O . THR A 1 76 ? 10.998 -15.907 -12.505 1.00 97.62 76 THR A O 1
ATOM 601 N N . PHE A 1 77 ? 9.832 -15.959 -10.589 1.00 97.50 77 PHE A N 1
ATOM 602 C CA . PHE A 1 77 ? 10.991 -16.138 -9.696 1.00 97.50 77 PHE A CA 1
ATOM 603 C C . PHE A 1 77 ? 12.057 -15.034 -9.822 1.00 97.50 77 PHE A C 1
ATOM 605 O O . PHE A 1 77 ? 13.241 -15.295 -9.610 1.00 97.50 77 PHE A O 1
ATOM 612 N N . LEU A 1 78 ? 11.646 -13.807 -10.164 1.00 96.50 78 LEU A N 1
ATOM 613 C CA . LEU A 1 78 ? 12.535 -12.667 -10.417 1.00 96.50 78 LEU A CA 1
ATOM 614 C C . LEU A 1 78 ? 13.544 -12.910 -11.548 1.00 96.50 78 LEU A C 1
ATOM 616 O O . LEU A 1 78 ? 14.594 -12.265 -11.594 1.00 96.50 78 LEU A O 1
ATOM 620 N N . ASN A 1 79 ? 13.240 -13.816 -12.480 1.00 96.81 79 ASN A N 1
ATOM 621 C CA . ASN A 1 79 ? 14.049 -13.960 -13.680 1.00 96.81 79 ASN A CA 1
ATOM 622 C C . ASN A 1 79 ? 14.122 -12.609 -14.413 1.00 96.81 79 ASN A C 1
ATOM 624 O O . ASN A 1 79 ? 13.136 -11.885 -14.466 1.00 96.81 79 ASN A O 1
ATOM 628 N N . HIS A 1 80 ? 15.300 -12.231 -14.909 1.00 94.88 80 HIS A N 1
ATOM 629 C CA . HIS A 1 80 ? 15.568 -10.918 -15.522 1.00 94.88 80 HIS A CA 1
ATOM 630 C C . HIS A 1 80 ? 15.364 -9.679 -14.618 1.00 94.88 80 HIS A C 1
ATOM 632 O O . HIS A 1 80 ? 15.588 -8.556 -15.069 1.00 94.88 80 HIS A O 1
ATOM 638 N N . VAL A 1 81 ? 15.034 -9.844 -13.331 1.00 97.44 81 VAL A N 1
ATOM 639 C CA . VAL A 1 81 ? 14.891 -8.736 -12.375 1.00 97.44 81 VAL A CA 1
ATOM 640 C C . VAL A 1 81 ? 16.194 -8.546 -11.602 1.00 97.44 81 VAL A C 1
ATOM 642 O O . VAL A 1 81 ? 16.612 -9.396 -10.819 1.00 97.44 81 VAL A O 1
ATOM 645 N N . GLY A 1 82 ? 16.847 -7.401 -11.798 1.00 96.50 82 GLY A N 1
ATOM 646 C CA . GLY A 1 82 ? 18.134 -7.117 -11.170 1.00 96.50 82 GLY A CA 1
ATOM 647 C C . GLY A 1 82 ? 18.470 -5.633 -11.124 1.00 96.50 82 GLY A C 1
ATOM 648 O O . GLY A 1 82 ? 17.591 -4.774 -11.069 1.00 96.50 82 GLY A O 1
ATOM 649 N N . PHE A 1 83 ? 19.769 -5.332 -11.130 1.00 96.69 83 PHE A N 1
ATOM 650 C CA . PHE A 1 83 ? 20.262 -3.955 -11.052 1.00 96.69 83 PHE A CA 1
ATOM 651 C C . PHE A 1 83 ? 20.072 -3.155 -12.356 1.00 96.69 83 PHE A C 1
ATOM 653 O O . PHE A 1 83 ? 20.127 -1.928 -12.345 1.00 96.69 83 PHE A O 1
ATOM 660 N N . ALA A 1 84 ? 19.842 -3.840 -13.480 1.00 96.69 84 ALA A N 1
ATOM 661 C CA . ALA A 1 84 ? 19.548 -3.199 -14.756 1.00 96.69 84 ALA A CA 1
ATOM 662 C C . ALA A 1 84 ? 18.182 -2.486 -14.733 1.00 96.69 84 ALA A C 1
ATOM 664 O O . ALA A 1 84 ? 17.267 -2.884 -14.011 1.00 96.69 84 ALA A O 1
ATOM 665 N N . THR A 1 85 ? 18.057 -1.427 -15.532 1.00 96.81 85 THR A N 1
ATOM 666 C CA . THR A 1 85 ? 16.784 -0.752 -15.829 1.00 96.81 85 THR A CA 1
ATOM 667 C C . THR A 1 85 ? 16.013 -1.518 -16.904 1.00 96.81 85 THR A C 1
ATOM 669 O O . THR A 1 85 ? 16.632 -2.194 -17.725 1.00 96.81 85 THR A O 1
ATOM 672 N N . GLN A 1 86 ? 14.695 -1.340 -16.958 1.00 95.75 86 GLN A N 1
ATOM 673 C CA . GLN A 1 86 ? 13.846 -1.790 -18.065 1.00 95.75 86 GLN A CA 1
ATOM 674 C C . GLN A 1 86 ? 13.105 -0.567 -18.620 1.00 95.75 86 GLN A C 1
ATOM 676 O O . GLN A 1 86 ? 12.621 0.248 -17.841 1.00 95.75 86 GLN A O 1
ATOM 681 N N . GLU A 1 87 ? 13.103 -0.385 -19.940 1.00 92.88 87 GLU A N 1
ATOM 682 C CA . GLU A 1 87 ? 12.708 0.874 -20.592 1.00 92.88 87 GLU A CA 1
ATOM 683 C C . GLU A 1 87 ? 11.234 1.254 -20.372 1.00 92.88 87 GLU A C 1
ATOM 685 O O . GLU A 1 87 ? 10.942 2.413 -20.085 1.00 92.88 87 GLU A O 1
ATOM 690 N N . ASP A 1 88 ? 10.324 0.286 -20.420 1.00 91.06 88 ASP A N 1
ATOM 691 C CA . ASP A 1 88 ? 8.878 0.521 -20.341 1.00 91.06 88 ASP A CA 1
ATOM 692 C C . ASP A 1 88 ? 8.351 0.636 -18.902 1.00 91.06 88 ASP A C 1
ATOM 694 O O . ASP A 1 88 ? 7.328 1.272 -18.655 1.00 91.06 88 ASP A O 1
ATOM 698 N N . ILE A 1 89 ? 9.037 0.010 -17.943 1.00 92.94 89 ILE A N 1
ATOM 699 C CA . ILE A 1 89 ? 8.578 -0.167 -16.558 1.00 92.94 89 ILE A CA 1
ATOM 700 C C . ILE A 1 89 ? 9.390 0.704 -15.595 1.00 92.94 89 ILE A C 1
ATOM 702 O O . ILE A 1 89 ? 8.839 1.331 -14.691 1.00 92.94 89 ILE A O 1
ATOM 706 N N . SER A 1 90 ? 10.716 0.729 -15.749 1.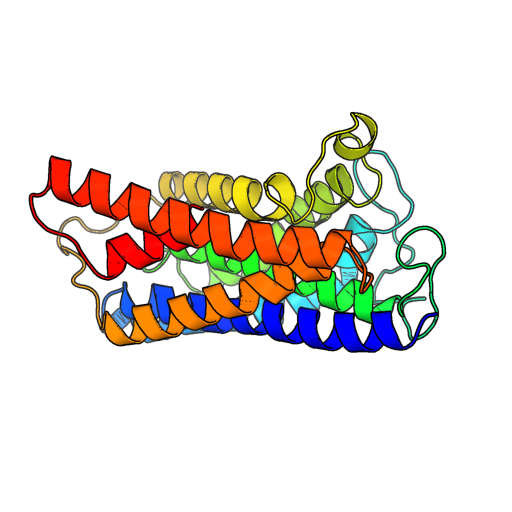00 95.62 90 SER A N 1
ATOM 707 C CA . SER A 1 90 ? 11.633 1.384 -14.811 1.00 95.62 90 SER A CA 1
ATOM 708 C C . SER A 1 90 ? 12.849 2.001 -15.531 1.00 95.62 90 SER A C 1
ATOM 710 O O . SER A 1 90 ? 14.000 1.619 -15.276 1.00 95.62 90 SER A O 1
ATOM 712 N N . PRO A 1 91 ? 12.647 2.980 -16.434 1.00 95.31 91 PRO A N 1
ATOM 713 C CA . PRO A 1 91 ? 13.698 3.458 -17.342 1.00 95.31 91 PRO A CA 1
ATOM 714 C C . PRO A 1 91 ? 14.875 4.133 -16.623 1.00 95.31 91 PRO A C 1
ATOM 716 O O . PRO A 1 91 ? 15.982 4.255 -17.162 1.00 95.31 91 PRO A O 1
ATOM 719 N N . HIS A 1 92 ? 14.661 4.619 -15.399 1.00 95.81 92 HIS A N 1
ATOM 720 C CA . HIS A 1 92 ? 15.641 5.431 -14.676 1.00 95.81 92 HIS A CA 1
ATOM 721 C C . HIS A 1 92 ? 16.087 4.822 -13.343 1.00 95.81 92 HIS A C 1
ATOM 723 O O . HIS A 1 92 ? 17.119 5.241 -12.820 1.00 95.81 92 HIS A O 1
ATOM 729 N N . ILE A 1 93 ? 15.417 3.777 -12.854 1.00 97.81 93 ILE A N 1
ATOM 730 C CA . ILE A 1 93 ? 15.741 3.094 -11.593 1.00 97.81 93 ILE A CA 1
ATOM 731 C C . ILE A 1 93 ? 15.925 1.585 -11.818 1.00 97.81 93 ILE A C 1
ATOM 733 O O . ILE A 1 93 ? 15.293 1.032 -12.720 1.00 97.81 93 ILE A O 1
ATOM 737 N N . PRO A 1 94 ? 16.768 0.897 -11.026 1.00 98.12 94 PRO A N 1
ATOM 738 C CA . PRO A 1 94 ? 16.911 -0.554 -11.115 1.00 98.12 94 PRO A CA 1
ATOM 739 C C . PRO A 1 94 ? 15.563 -1.279 -11.053 1.00 98.12 94 PRO A C 1
ATOM 741 O O . PRO A 1 94 ? 14.750 -0.989 -10.170 1.00 98.12 94 PRO A O 1
ATOM 744 N N . LEU A 1 95 ? 15.347 -2.265 -11.927 1.00 98.19 95 LEU A N 1
ATOM 745 C CA . LEU A 1 95 ? 14.090 -3.019 -11.977 1.00 98.19 95 LEU A CA 1
ATOM 746 C C . LEU A 1 95 ? 13.811 -3.739 -10.652 1.00 98.19 95 LEU A C 1
ATOM 748 O O . LEU A 1 95 ? 12.672 -3.784 -10.195 1.00 98.19 95 LEU A O 1
ATOM 752 N N . ALA A 1 96 ? 14.854 -4.231 -9.975 1.00 98.38 96 ALA A N 1
ATOM 753 C CA . ALA A 1 96 ? 14.719 -4.805 -8.638 1.00 98.38 96 ALA A CA 1
ATOM 754 C C . ALA A 1 96 ? 14.206 -3.791 -7.601 1.00 98.38 96 ALA A C 1
ATOM 756 O O . ALA A 1 96 ? 13.420 -4.158 -6.730 1.00 98.38 96 ALA A O 1
ATOM 757 N N . LEU A 1 97 ? 14.606 -2.517 -7.692 1.00 98.56 97 LEU A N 1
ATOM 758 C CA . LEU A 1 97 ? 14.129 -1.475 -6.779 1.00 98.56 97 LEU A CA 1
ATOM 759 C C . LEU A 1 97 ? 12.674 -1.100 -7.076 1.00 98.56 97 LEU A C 1
ATOM 761 O O . LEU A 1 97 ? 11.886 -0.969 -6.143 1.00 98.56 97 LEU A O 1
ATOM 765 N N . PHE A 1 98 ? 12.300 -1.001 -8.354 1.00 98.62 98 PHE A N 1
ATOM 766 C CA . PHE A 1 98 ? 10.901 -0.833 -8.753 1.00 98.62 98 PHE A CA 1
ATOM 767 C C . PHE A 1 98 ? 10.031 -1.990 -8.237 1.00 98.62 98 PHE A C 1
ATOM 769 O O . PHE A 1 98 ? 8.999 -1.760 -7.608 1.00 98.62 98 PHE A O 1
ATOM 776 N N . MET A 1 99 ? 10.485 -3.234 -8.424 1.00 98.44 99 MET A N 1
ATOM 777 C CA . MET A 1 99 ? 9.808 -4.435 -7.930 1.00 98.44 99 MET A CA 1
ATOM 778 C C . MET A 1 99 ? 9.601 -4.391 -6.413 1.00 98.44 99 MET A C 1
ATOM 780 O O . MET A 1 99 ? 8.492 -4.667 -5.948 1.00 98.44 99 MET A O 1
ATOM 784 N N . LEU A 1 100 ? 10.633 -4.013 -5.649 1.00 98.56 100 LEU A N 1
ATOM 785 C CA . LEU A 1 100 ? 10.546 -3.877 -4.195 1.00 98.56 100 LEU A CA 1
ATOM 786 C C . LEU A 1 100 ? 9.576 -2.768 -3.789 1.00 98.56 100 LEU A C 1
ATOM 788 O O . LEU A 1 100 ? 8.753 -2.999 -2.910 1.00 98.56 100 LEU A O 1
ATOM 792 N N . PHE A 1 101 ? 9.637 -1.597 -4.427 1.00 98.69 101 PHE A N 1
ATOM 793 C CA . PHE A 1 101 ? 8.720 -0.493 -4.146 1.00 98.69 101 PHE A CA 1
ATOM 794 C C . PHE A 1 101 ? 7.262 -0.927 -4.342 1.00 98.69 101 PHE A C 1
ATOM 796 O O . PHE A 1 101 ? 6.462 -0.810 -3.417 1.00 98.69 101 PHE A O 1
ATOM 803 N N . GLN A 1 102 ? 6.943 -1.541 -5.484 1.00 98.62 102 GLN A N 1
ATOM 804 C CA . GLN A 1 102 ? 5.599 -2.041 -5.798 1.00 98.62 102 GLN A CA 1
ATOM 805 C C . GLN A 1 102 ? 5.134 -3.157 -4.845 1.00 98.62 102 GLN A C 1
ATOM 807 O O . GLN A 1 102 ? 3.969 -3.200 -4.443 1.00 98.62 102 GLN A O 1
ATOM 812 N N . MET A 1 103 ? 6.044 -4.027 -4.396 1.00 98.44 103 MET A N 1
ATOM 813 C CA . MET A 1 103 ? 5.741 -5.052 -3.389 1.00 98.44 103 MET A CA 1
ATOM 814 C C . MET A 1 103 ? 5.213 -4.446 -2.081 1.00 98.44 103 MET A C 1
ATOM 816 O O . MET A 1 103 ? 4.337 -5.027 -1.426 1.00 98.44 103 MET A O 1
ATOM 820 N N . MET A 1 104 ? 5.716 -3.269 -1.692 1.00 98.06 104 MET A N 1
ATOM 821 C CA . MET A 1 104 ? 5.273 -2.603 -0.466 1.00 98.06 104 MET A CA 1
ATOM 822 C C . MET A 1 104 ? 3.816 -2.135 -0.566 1.00 98.06 104 MET A C 1
ATOM 824 O O . MET A 1 104 ? 3.091 -2.220 0.427 1.00 98.06 104 MET A O 1
ATOM 828 N N . PHE A 1 105 ? 3.346 -1.754 -1.760 1.00 98.31 105 PHE A N 1
ATOM 829 C CA . PHE A 1 105 ? 1.947 -1.379 -2.008 1.00 98.31 105 PHE A CA 1
ATOM 830 C C . PHE A 1 105 ? 1.015 -2.587 -1.847 1.00 98.31 105 PHE A C 1
ATOM 832 O O . PHE A 1 105 ? -0.060 -2.478 -1.255 1.00 98.31 105 PHE A O 1
ATOM 839 N N . CYS A 1 106 ? 1.445 -3.767 -2.301 1.00 98.19 106 CYS A N 1
ATOM 840 C CA . CYS A 1 106 ? 0.700 -5.007 -2.071 1.00 98.19 106 CYS A CA 1
ATOM 841 C C . CYS A 1 106 ? 0.612 -5.337 -0.577 1.00 98.19 106 CYS A C 1
ATOM 843 O O . CYS A 1 106 ? -0.453 -5.665 -0.045 1.00 98.19 106 CYS A O 1
ATOM 845 N N . THR A 1 107 ? 1.741 -5.197 0.115 1.00 96.75 107 THR A N 1
ATOM 846 C CA . THR A 1 107 ? 1.864 -5.520 1.537 1.00 96.75 107 THR A CA 1
ATOM 847 C C . THR A 1 107 ? 0.972 -4.625 2.401 1.00 96.75 107 THR A C 1
ATOM 849 O O . THR A 1 107 ? 0.272 -5.116 3.297 1.00 96.75 107 THR A O 1
ATOM 852 N N . ILE A 1 108 ? 0.925 -3.322 2.101 1.00 95.44 108 ILE A N 1
ATOM 853 C CA . ILE A 1 108 ? 0.044 -2.396 2.813 1.00 95.44 108 ILE A CA 1
ATOM 854 C C . ILE A 1 108 ? -1.432 -2.639 2.475 1.00 95.44 108 ILE A C 1
ATOM 856 O O . ILE A 1 108 ? -2.258 -2.605 3.384 1.00 95.44 108 ILE A O 1
ATOM 860 N N . ALA A 1 109 ? -1.776 -2.984 1.227 1.00 97.06 109 ALA A N 1
ATOM 861 C CA . ALA A 1 109 ? -3.154 -3.295 0.835 1.00 97.06 109 ALA A CA 1
ATOM 862 C C . ALA A 1 109 ? -3.736 -4.473 1.638 1.00 97.06 109 ALA A C 1
ATOM 864 O O . ALA A 1 109 ? -4.838 -4.374 2.184 1.00 97.06 109 ALA A O 1
ATOM 865 N N . ILE A 1 110 ? -2.974 -5.564 1.783 1.00 94.88 110 ILE A N 1
ATOM 866 C CA . ILE A 1 110 ? -3.355 -6.691 2.651 1.00 94.88 110 ILE A CA 1
ATOM 867 C C . ILE A 1 110 ? -3.512 -6.237 4.105 1.00 94.88 110 ILE A C 1
ATOM 869 O O . ILE A 1 110 ? -4.450 -6.649 4.788 1.00 94.88 110 ILE A O 1
ATOM 873 N N . SER A 1 111 ? -2.616 -5.377 4.584 1.00 92.50 111 SER A N 1
ATOM 874 C CA . SER A 1 111 ? -2.629 -4.922 5.975 1.00 92.50 111 SER A CA 1
ATOM 875 C C . SER A 1 111 ? -3.831 -4.026 6.289 1.00 92.50 111 SER A C 1
ATOM 877 O O . SER A 1 111 ? -4.447 -4.199 7.340 1.00 92.50 111 SER A O 1
ATOM 879 N N . ILE A 1 112 ? -4.241 -3.155 5.362 1.00 92.31 112 ILE A N 1
ATOM 880 C CA . ILE A 1 112 ? -5.487 -2.370 5.448 1.00 92.31 112 ILE A CA 1
ATOM 881 C C . ILE A 1 112 ? -6.693 -3.309 5.531 1.00 92.31 112 ILE A C 1
ATOM 883 O O . ILE A 1 112 ? -7.516 -3.205 6.444 1.00 92.31 112 ILE A O 1
ATOM 887 N N . LEU A 1 113 ? -6.771 -4.277 4.614 1.00 91.69 113 LEU A N 1
ATOM 888 C CA . LEU A 1 113 ? -7.834 -5.277 4.603 1.00 91.69 113 LEU A CA 1
ATOM 889 C C . LEU A 1 113 ? -7.885 -6.069 5.913 1.00 91.69 113 LEU A C 1
ATOM 891 O O . LEU A 1 113 ? -8.976 -6.313 6.434 1.00 91.69 113 LEU A O 1
ATOM 895 N N . SER A 1 114 ? -6.729 -6.443 6.468 1.00 88.50 114 SER A N 1
ATOM 896 C CA . SER A 1 114 ? -6.652 -7.249 7.692 1.00 88.50 114 SER A CA 1
ATOM 897 C C . SER A 1 114 ? -7.333 -6.567 8.885 1.00 88.50 114 SER A C 1
ATOM 899 O O . SER A 1 114 ? -7.943 -7.246 9.709 1.00 88.50 114 SER A O 1
ATOM 901 N N . GLY A 1 115 ? -7.362 -5.229 8.919 1.00 85.06 115 GLY A N 1
ATOM 902 C CA . GLY A 1 115 ? -8.092 -4.461 9.928 1.00 85.06 115 GLY A CA 1
ATOM 903 C C . GLY A 1 115 ? -9.601 -4.743 9.960 1.00 85.06 115 GLY A C 1
ATOM 904 O O . GLY A 1 115 ? -10.202 -4.750 11.032 1.00 85.06 115 GLY A O 1
ATOM 905 N N . SER A 1 116 ? -10.227 -5.043 8.816 1.00 87.12 116 SER A N 1
ATOM 906 C CA . SER A 1 116 ? -11.675 -5.332 8.733 1.00 87.12 116 SER A CA 1
ATOM 907 C C . SER A 1 116 ? -12.074 -6.682 9.352 1.00 87.12 116 SER A C 1
ATOM 909 O O . SER A 1 116 ? -13.206 -6.867 9.822 1.00 87.12 116 SER A O 1
ATOM 911 N N . ILE A 1 117 ? -11.121 -7.613 9.383 1.00 86.81 117 ILE A N 1
ATOM 912 C CA . ILE A 1 117 ? -11.269 -8.988 9.874 1.00 86.81 117 ILE A CA 1
ATOM 913 C C . ILE A 1 117 ? -10.509 -9.237 11.181 1.00 86.81 117 ILE A C 1
ATOM 915 O O . ILE A 1 117 ? -10.488 -10.372 11.675 1.00 86.81 117 ILE A O 1
ATOM 919 N N . ALA A 1 118 ? -9.912 -8.185 11.748 1.00 80.06 118 ALA A N 1
ATOM 920 C CA . ALA A 1 118 ? -9.214 -8.232 13.019 1.00 80.06 118 ALA A CA 1
ATOM 921 C C . ALA A 1 118 ? -10.124 -8.842 14.097 1.00 80.06 118 ALA A C 1
ATOM 923 O O . ALA A 1 118 ? -11.326 -8.579 14.144 1.00 80.06 118 ALA A O 1
ATOM 924 N N . GLU A 1 119 ? -9.550 -9.711 14.933 1.00 80.69 119 GLU A N 1
ATOM 925 C CA . GLU A 1 119 ? -10.246 -10.483 15.982 1.00 80.69 119 GLU A CA 1
ATOM 926 C C . GLU A 1 119 ? -11.290 -11.511 15.495 1.00 80.69 119 GLU A C 1
ATOM 928 O O . GLU A 1 119 ? -11.846 -12.239 16.319 1.00 80.69 119 GLU A O 1
ATOM 933 N N . LYS A 1 120 ? -11.567 -11.611 14.187 1.00 83.19 120 LYS A N 1
ATOM 934 C CA . LYS A 1 120 ? -12.665 -12.441 13.652 1.00 83.19 120 LYS A CA 1
ATOM 935 C C . LYS A 1 120 ? -12.202 -13.622 12.804 1.00 83.19 120 LYS A C 1
ATOM 937 O O . LYS A 1 120 ? -12.894 -14.637 12.750 1.00 83.19 120 LYS A O 1
ATOM 942 N N . MET A 1 121 ? -11.051 -13.515 12.142 1.00 86.44 121 MET A N 1
ATOM 943 C CA . MET A 1 121 ? -10.519 -14.577 11.284 1.00 86.44 121 MET A CA 1
ATOM 944 C C . MET A 1 121 ? -9.437 -15.390 11.998 1.00 86.44 121 MET A C 1
ATOM 946 O O . MET A 1 121 ? -8.521 -14.841 12.611 1.00 86.44 121 MET A O 1
ATOM 950 N N . LYS A 1 122 ? -9.515 -16.722 11.886 1.00 87.31 122 LYS A N 1
ATOM 951 C CA . LYS A 1 122 ? -8.444 -17.618 12.346 1.00 87.31 122 LYS A CA 1
ATOM 952 C C . LYS A 1 122 ? -7.170 -17.377 11.526 1.00 87.31 122 LYS A C 1
ATOM 954 O O . LYS A 1 122 ? -7.242 -17.105 10.331 1.00 87.31 122 LYS A O 1
ATOM 959 N N . PHE A 1 123 ? -6.011 -17.563 12.155 1.00 88.81 123 PHE A N 1
ATOM 960 C CA . PHE A 1 123 ? -4.711 -17.277 11.542 1.00 88.81 123 PHE A CA 1
ATOM 961 C C . PHE A 1 123 ? -4.437 -18.091 10.266 1.00 88.81 123 PHE A C 1
ATOM 963 O O . PHE A 1 123 ? -4.099 -17.512 9.245 1.00 88.81 123 PHE A O 1
ATOM 970 N N . ILE A 1 124 ? -4.650 -19.413 10.273 1.00 92.56 124 ILE A N 1
ATOM 971 C CA . ILE A 1 124 ? -4.352 -20.260 9.100 1.00 92.56 124 ILE A CA 1
ATOM 972 C C . ILE A 1 124 ? -5.208 -19.907 7.866 1.00 92.56 124 ILE A C 1
ATOM 974 O O . ILE A 1 124 ? -4.627 -19.701 6.801 1.00 92.56 124 ILE A O 1
ATOM 978 N N . PRO A 1 125 ? -6.549 -19.762 7.964 1.00 93.25 125 PRO A N 1
ATOM 979 C CA . PRO A 1 125 ? -7.346 -19.241 6.853 1.00 93.25 125 PRO A CA 1
ATOM 980 C C . PRO A 1 125 ? -6.862 -17.884 6.342 1.00 93.25 125 PRO A C 1
ATOM 982 O O . PRO A 1 125 ? -6.893 -17.649 5.139 1.00 93.25 125 PRO A O 1
ATOM 985 N N . TYR A 1 126 ? -6.417 -16.998 7.239 1.00 93.06 126 TYR A N 1
ATOM 986 C CA . TYR A 1 126 ? -5.880 -15.697 6.852 1.00 93.06 126 TYR A CA 1
ATOM 987 C C . TYR A 1 126 ? -4.613 -15.839 5.995 1.00 93.06 126 TYR A C 1
ATOM 989 O O . TYR A 1 126 ? -4.526 -15.202 4.952 1.00 93.06 126 TYR A O 1
ATOM 997 N N . LEU A 1 127 ? -3.678 -16.725 6.357 1.00 95.19 127 LEU A N 1
ATOM 998 C CA . LEU A 1 127 ? -2.474 -16.965 5.547 1.00 95.19 127 LEU A CA 1
ATOM 999 C C . LEU A 1 127 ? -2.816 -17.438 4.127 1.00 95.19 127 LEU A C 1
ATOM 1001 O O . LEU A 1 127 ? -2.262 -16.929 3.155 1.00 95.19 127 LEU A O 1
ATOM 1005 N N . LEU A 1 128 ? -3.756 -18.381 4.002 1.00 96.06 128 LEU A N 1
ATOM 1006 C CA . LEU A 1 128 ? -4.224 -18.863 2.698 1.00 96.06 128 LEU A CA 1
ATOM 1007 C C . LEU A 1 128 ? -4.893 -17.746 1.896 1.00 96.06 128 LEU A C 1
ATOM 1009 O O . LEU A 1 128 ? -4.647 -17.614 0.699 1.00 96.06 128 LEU A O 1
ATOM 1013 N N . PHE A 1 129 ? -5.709 -16.928 2.562 1.00 95.88 129 PHE A N 1
ATOM 1014 C CA . PHE A 1 129 ? -6.346 -15.777 1.939 1.00 95.88 129 PHE A CA 1
ATOM 1015 C C . PHE A 1 129 ? -5.310 -14.797 1.385 1.00 95.88 129 PHE A C 1
ATOM 1017 O O . PHE A 1 129 ? -5.436 -14.410 0.231 1.00 95.88 129 PHE A O 1
ATOM 1024 N N . VAL A 1 130 ? -4.275 -14.440 2.155 1.00 96.81 130 VAL A N 1
ATOM 1025 C CA . VAL A 1 130 ? -3.209 -13.530 1.698 1.00 96.81 130 VAL A CA 1
ATOM 1026 C C . VAL A 1 130 ? -2.557 -14.060 0.424 1.00 96.81 130 VAL A C 1
ATOM 1028 O O . VAL A 1 130 ? -2.445 -13.325 -0.551 1.00 96.81 130 VAL A O 1
ATOM 1031 N N . VAL A 1 131 ? -2.198 -15.347 0.393 1.00 98.00 131 VAL A N 1
ATOM 1032 C CA . VAL A 1 131 ? -1.550 -15.953 -0.780 1.00 98.00 131 VAL A CA 1
ATOM 1033 C C . VAL A 1 131 ? -2.441 -15.881 -2.020 1.00 98.00 131 VAL A C 1
ATOM 1035 O O . VAL A 1 131 ? -2.004 -15.431 -3.080 1.00 98.00 131 VAL A O 1
ATOM 1038 N N . ILE A 1 132 ? -3.700 -16.298 -1.880 1.00 98.00 132 ILE A N 1
ATOM 1039 C CA . ILE A 1 132 ? -4.662 -16.333 -2.986 1.00 98.00 132 ILE A CA 1
ATOM 1040 C C . ILE A 1 132 ? -4.994 -14.914 -3.454 1.00 98.00 132 ILE A C 1
ATOM 1042 O O . ILE A 1 132 ? -5.012 -14.647 -4.653 1.00 98.00 132 ILE A O 1
ATOM 1046 N N . TRP A 1 133 ? -5.244 -13.997 -2.523 1.00 98.19 133 TRP A N 1
ATOM 1047 C CA . TRP A 1 133 ? -5.642 -12.629 -2.829 1.00 98.19 133 TRP A CA 1
ATOM 1048 C C . TRP A 1 133 ? -4.515 -11.847 -3.498 1.00 98.19 133 TRP A C 1
ATOM 1050 O O . TRP A 1 133 ? -4.764 -11.148 -4.478 1.00 98.19 133 TRP A O 1
ATOM 1060 N N . THR A 1 134 ? -3.269 -12.001 -3.043 1.00 98.38 134 THR A N 1
ATOM 1061 C CA . THR A 1 134 ? -2.119 -11.367 -3.699 1.00 98.38 134 THR A CA 1
ATOM 1062 C C . THR A 1 134 ? -1.999 -11.824 -5.151 1.00 98.38 134 THR A C 1
ATOM 1064 O O . THR A 1 134 ? -1.921 -10.980 -6.040 1.00 98.38 134 THR A O 1
ATOM 1067 N N . ALA A 1 135 ? -2.056 -13.134 -5.407 1.00 98.06 135 ALA A N 1
ATOM 1068 C CA . ALA A 1 135 ? -1.876 -13.677 -6.753 1.00 98.06 135 ALA A CA 1
ATOM 1069 C C . ALA A 1 135 ? -3.066 -13.411 -7.692 1.00 98.06 135 ALA A C 1
ATOM 1071 O O . ALA A 1 135 ? -2.862 -13.115 -8.866 1.00 98.06 135 ALA A O 1
ATOM 1072 N N . LEU A 1 136 ? -4.303 -13.543 -7.199 1.00 98.00 136 LEU A N 1
ATOM 1073 C CA . LEU A 1 136 ? -5.506 -13.569 -8.043 1.00 98.00 136 LEU A CA 1
ATOM 1074 C C . LEU A 1 136 ? -6.336 -12.285 -8.009 1.00 98.00 136 LEU A C 1
ATOM 1076 O O . LEU A 1 136 ? -7.220 -12.126 -8.848 1.00 98.00 136 LEU A O 1
ATOM 1080 N N . VAL A 1 137 ? -6.092 -11.385 -7.056 1.00 98.31 137 VAL A N 1
ATOM 1081 C CA . VAL A 1 137 ? -6.831 -10.119 -6.942 1.00 98.31 137 VAL A CA 1
ATOM 1082 C C . VAL A 1 137 ? -5.886 -8.943 -7.097 1.00 98.31 137 VAL A C 1
ATOM 1084 O O . VAL A 1 137 ? -6.033 -8.170 -8.038 1.00 98.31 137 VAL A O 1
ATOM 1087 N N . TYR A 1 138 ? -4.890 -8.823 -6.221 1.00 98.62 138 TYR A N 1
ATOM 1088 C CA . TYR A 1 138 ? -4.015 -7.656 -6.226 1.00 98.62 138 TYR A CA 1
ATOM 1089 C C . TYR A 1 138 ? -3.179 -7.558 -7.497 1.00 98.62 138 TYR A C 1
ATOM 1091 O O . TYR A 1 138 ? -3.226 -6.532 -8.166 1.00 98.62 138 TYR A O 1
ATOM 1099 N N . SER A 1 139 ? -2.429 -8.609 -7.845 1.00 98.56 139 SER A N 1
ATOM 1100 C CA . SER A 1 139 ? -1.542 -8.572 -9.012 1.00 98.56 139 SER A CA 1
ATOM 1101 C C . SER A 1 139 ? -2.284 -8.300 -10.330 1.00 98.56 139 SER A C 1
ATOM 1103 O O . SER A 1 139 ? -1.831 -7.445 -11.090 1.00 98.56 139 SER A O 1
ATOM 1105 N N . PRO A 1 140 ? -3.455 -8.912 -10.600 1.00 98.50 140 PRO A N 1
ATOM 1106 C CA . PRO A 1 140 ? -4.264 -8.548 -11.761 1.00 98.50 140 PRO A CA 1
ATOM 1107 C C . PRO A 1 140 ? -4.759 -7.101 -11.720 1.00 98.50 140 PRO A C 1
ATOM 1109 O O . PRO A 1 140 ? -4.652 -6.400 -12.718 1.00 98.50 140 PRO A O 1
ATOM 1112 N N . VAL A 1 141 ? -5.244 -6.605 -10.577 1.00 98.56 141 VAL A N 1
ATOM 1113 C CA . VAL A 1 141 ? -5.683 -5.203 -10.469 1.00 98.56 141 VAL A CA 1
ATOM 1114 C C . VAL A 1 141 ? -4.517 -4.233 -10.689 1.00 98.56 141 VAL A C 1
ATOM 1116 O O . VAL A 1 141 ? -4.673 -3.245 -11.406 1.00 98.56 141 VAL A O 1
ATOM 1119 N N . ALA A 1 142 ? -3.341 -4.523 -10.130 1.00 98.56 142 ALA A N 1
ATOM 1120 C CA . ALA A 1 142 ? -2.127 -3.750 -10.375 1.00 98.56 142 ALA A CA 1
ATOM 1121 C C . ALA A 1 142 ? -1.775 -3.743 -11.870 1.00 98.56 142 ALA A C 1
ATOM 1123 O O . ALA A 1 142 ? -1.449 -2.692 -12.419 1.00 98.56 142 ALA A O 1
ATOM 1124 N N . HIS A 1 143 ? -1.938 -4.876 -12.558 1.00 98.56 143 HIS A N 1
ATOM 1125 C CA . HIS A 1 143 ? -1.775 -4.941 -14.005 1.00 98.56 143 HIS A CA 1
ATOM 1126 C C . HIS A 1 143 ? -2.789 -4.070 -14.754 1.00 98.56 143 HIS A C 1
ATOM 1128 O O . HIS A 1 143 ? -2.416 -3.308 -15.646 1.00 98.56 143 HIS A O 1
ATOM 1134 N N . TRP A 1 144 ? -4.069 -4.136 -14.373 1.00 98.50 144 TRP A N 1
ATOM 1135 C CA . TRP A 1 144 ? -5.134 -3.372 -15.023 1.00 98.50 144 TRP A CA 1
ATOM 1136 C C . TRP A 1 144 ? -4.858 -1.874 -14.993 1.00 98.50 144 TRP A C 1
ATOM 1138 O O . TRP A 1 144 ? -5.129 -1.203 -15.986 1.00 98.50 144 TRP A O 1
ATOM 1148 N N . VAL A 1 145 ? -4.333 -1.364 -13.877 1.00 98.25 145 VAL A N 1
ATOM 1149 C CA . VAL A 1 145 ? -4.157 0.074 -13.631 1.00 98.25 145 VAL A CA 1
ATOM 1150 C C . VAL A 1 145 ? -2.755 0.569 -14.003 1.00 98.25 145 VAL A C 1
ATOM 1152 O O . VAL A 1 145 ? -2.630 1.595 -14.674 1.00 98.25 145 VAL A O 1
ATOM 1155 N N . TRP A 1 146 ? -1.704 -0.147 -13.602 1.00 97.62 146 TRP A N 1
ATOM 1156 C CA . TRP A 1 146 ? -0.309 0.292 -13.746 1.00 97.62 146 TRP A CA 1
ATOM 1157 C C . TRP A 1 146 ? 0.497 -0.526 -14.750 1.00 97.62 146 TRP A C 1
ATOM 1159 O O . TRP A 1 146 ? 1.356 0.027 -15.425 1.00 97.62 146 TRP A O 1
ATOM 1169 N N . GLY A 1 147 ? 0.211 -1.819 -14.888 1.00 96.31 147 GLY A N 1
ATOM 1170 C CA . GLY A 1 147 ? 0.940 -2.728 -15.782 1.00 96.31 147 GLY A CA 1
ATOM 1171 C C . GLY A 1 147 ? 0.549 -2.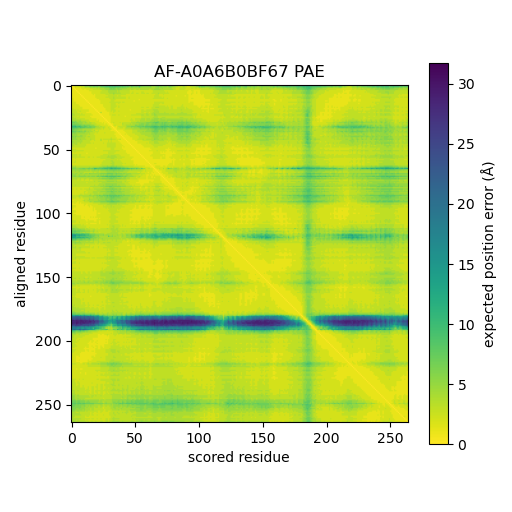662 -17.259 1.00 96.31 147 GLY A C 1
ATOM 1172 O O . GLY A 1 147 ? 0.870 -3.578 -18.008 1.00 96.31 147 GLY A O 1
ATOM 1173 N N . GLY A 1 148 ? -0.175 -1.623 -17.686 1.00 95.75 148 GLY A N 1
ATOM 1174 C CA . GLY A 1 148 ? -0.612 -1.462 -19.077 1.00 95.75 148 GLY A CA 1
ATOM 1175 C C . GLY A 1 148 ? -1.897 -2.211 -19.455 1.00 95.75 148 GLY A C 1
ATOM 1176 O O . GLY A 1 148 ? -2.209 -2.306 -20.644 1.00 95.75 148 GLY A O 1
ATOM 1177 N N . GLY A 1 149 ? -2.659 -2.712 -18.479 1.00 97.50 149 GLY A N 1
ATOM 1178 C CA . GLY A 1 149 ? -3.928 -3.402 -18.709 1.00 97.50 149 GLY A CA 1
ATOM 1179 C C . GLY A 1 149 ? -5.107 -2.480 -19.061 1.00 97.50 149 GLY A C 1
ATOM 1180 O O . GLY A 1 149 ? -4.954 -1.304 -19.391 1.00 97.50 149 GLY A O 1
ATOM 1181 N N . TRP A 1 150 ? -6.329 -3.016 -19.027 1.00 98.00 150 TRP A N 1
ATOM 1182 C CA . TRP A 1 150 ? -7.505 -2.334 -19.588 1.00 98.00 150 TRP A CA 1
ATOM 1183 C C . TRP A 1 150 ? -7.869 -0.998 -18.915 1.00 98.00 150 TRP A C 1
ATOM 1185 O O . TRP A 1 150 ? -8.258 -0.074 -19.626 1.00 98.00 150 TRP A O 1
ATOM 1195 N N . ILE A 1 151 ? -7.726 -0.858 -17.589 1.00 97.75 151 ILE A N 1
ATOM 1196 C CA . ILE A 1 151 ? -8.031 0.406 -16.882 1.00 97.75 151 ILE A CA 1
ATOM 1197 C C . ILE A 1 151 ? -7.038 1.492 -17.305 1.00 97.75 151 ILE A C 1
ATOM 1199 O O . ILE A 1 151 ? -7.435 2.628 -17.571 1.00 97.75 151 ILE A O 1
ATOM 1203 N N . ASN A 1 152 ? -5.766 1.125 -17.450 1.00 96.69 152 ASN A N 1
ATOM 1204 C CA . ASN A 1 152 ? -4.728 1.993 -17.983 1.00 96.69 152 ASN A CA 1
ATOM 1205 C C . ASN A 1 152 ? -5.077 2.466 -19.404 1.00 96.69 152 ASN A C 1
ATOM 1207 O O . ASN A 1 152 ? -5.017 3.660 -19.690 1.00 96.69 152 ASN A O 1
ATOM 1211 N N . LYS A 1 153 ? -5.544 1.558 -20.276 1.00 96.69 153 LYS A N 1
ATOM 1212 C CA . LYS A 1 153 ? -5.965 1.898 -21.651 1.00 96.69 153 LYS A CA 1
ATOM 1213 C C . LYS A 1 153 ? -7.202 2.797 -21.726 1.00 96.69 153 LYS A C 1
ATOM 1215 O O . LYS A 1 153 ? -7.387 3.462 -22.741 1.00 96.69 153 LYS A O 1
ATOM 1220 N N . LEU A 1 154 ? -8.023 2.854 -20.676 1.00 97.38 154 LEU A N 1
ATOM 1221 C CA . LEU A 1 154 ? -9.118 3.825 -20.568 1.00 97.38 154 LEU A CA 1
ATOM 1222 C C . LEU A 1 154 ? -8.638 5.236 -20.185 1.00 97.38 154 LEU A C 1
ATOM 1224 O O . LEU A 1 154 ? -9.440 6.168 -20.214 1.00 97.38 154 LEU A O 1
ATOM 1228 N N . GLY A 1 155 ? -7.360 5.412 -19.831 1.00 96.31 155 GLY A N 1
ATOM 1229 C CA . GLY A 1 155 ? -6.796 6.701 -19.424 1.00 96.31 155 GLY A CA 1
ATOM 1230 C C . GLY A 1 155 ? -7.139 7.102 -17.987 1.00 96.31 155 GLY A C 1
ATOM 1231 O O . GLY A 1 155 ? -7.134 8.289 -17.665 1.00 96.31 155 GLY A O 1
ATOM 1232 N N . VAL A 1 156 ? -7.468 6.135 -17.122 1.00 96.25 156 VAL A N 1
ATOM 1233 C CA . VAL A 1 156 ? -7.738 6.404 -15.703 1.00 96.25 156 VAL A CA 1
ATOM 1234 C C . VAL A 1 156 ? -6.460 6.863 -15.005 1.00 96.25 156 VAL A C 1
ATOM 1236 O O . VAL A 1 156 ? -5.410 6.235 -15.119 1.00 96.25 156 VAL A O 1
ATOM 1239 N N . LEU A 1 157 ? -6.571 7.954 -14.247 1.00 96.50 157 LEU A N 1
ATOM 1240 C CA . LEU A 1 157 ? -5.475 8.508 -13.463 1.00 96.50 157 LEU A CA 1
ATOM 1241 C C . LEU A 1 157 ? -5.519 7.945 -12.043 1.00 96.50 157 LEU A C 1
ATOM 1243 O O . LEU A 1 157 ? -6.361 8.336 -11.237 1.00 96.50 157 LEU A O 1
ATOM 1247 N N . ASP A 1 158 ? -4.588 7.046 -11.742 1.00 97.44 158 ASP A N 1
ATOM 1248 C CA . ASP A 1 158 ? -4.384 6.505 -10.402 1.00 97.44 158 ASP A CA 1
ATOM 1249 C C . ASP A 1 158 ? -2.904 6.598 -10.020 1.00 97.44 158 ASP A C 1
ATOM 1251 O O . ASP A 1 158 ? -2.104 5.710 -10.316 1.00 97.44 158 ASP A O 1
ATOM 1255 N N . PHE A 1 159 ? -2.550 7.726 -9.399 1.00 97.81 159 PHE A N 1
ATOM 1256 C CA . PHE A 1 159 ? -1.161 8.113 -9.160 1.00 97.81 159 PHE A CA 1
ATOM 1257 C C . PHE A 1 159 ? -0.440 7.188 -8.175 1.00 97.81 159 PHE A C 1
ATOM 1259 O O . PHE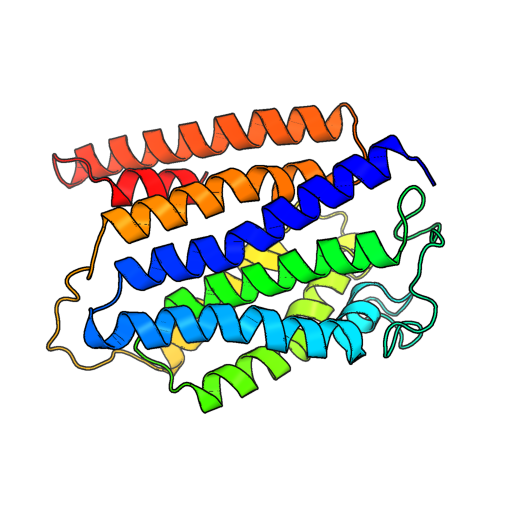 A 1 159 ? 0.670 6.762 -8.456 1.00 97.81 159 PHE A O 1
ATOM 1266 N N . ALA A 1 160 ? -1.074 6.868 -7.043 1.00 97.81 160 ALA A N 1
ATOM 1267 C CA . ALA A 1 160 ? -0.462 6.095 -5.959 1.00 97.81 160 ALA A CA 1
ATOM 1268 C C . ALA A 1 160 ? -1.337 4.924 -5.471 1.00 97.81 160 ALA A C 1
ATOM 1270 O O . ALA A 1 160 ? -1.026 4.284 -4.478 1.00 97.81 160 ALA A O 1
ATOM 1271 N N . GLY A 1 161 ? -2.434 4.586 -6.150 1.00 97.38 161 GLY A N 1
ATOM 1272 C CA . GLY A 1 161 ? -3.168 3.345 -5.872 1.00 97.38 161 GLY A CA 1
ATOM 1273 C C . GLY A 1 161 ? -4.458 3.559 -5.102 1.00 97.38 161 GLY A C 1
ATOM 1274 O O . GLY A 1 161 ? -4.835 2.726 -4.276 1.00 97.38 161 GLY A O 1
ATOM 1275 N N . GLY A 1 162 ? -5.181 4.633 -5.412 1.00 97.62 162 GLY A N 1
ATOM 1276 C CA . GLY A 1 162 ? -6.575 4.806 -5.009 1.00 97.62 162 GLY A CA 1
ATOM 1277 C C . GLY A 1 162 ? -7.405 3.568 -5.349 1.00 97.62 162 GLY A C 1
ATOM 1278 O O . GLY A 1 162 ? -8.121 3.040 -4.498 1.00 97.62 162 GLY A O 1
ATOM 1279 N N . THR A 1 163 ? -7.231 3.035 -6.556 1.00 97.69 163 THR A N 1
ATOM 1280 C CA . THR A 1 163 ? -7.896 1.814 -7.018 1.00 97.69 163 THR A CA 1
ATOM 1281 C C . THR A 1 163 ? -7.151 0.573 -6.548 1.00 97.69 163 THR A C 1
ATOM 1283 O O . THR A 1 163 ? -7.734 -0.286 -5.878 1.00 97.69 163 THR A O 1
ATOM 1286 N N . VAL A 1 164 ? -5.858 0.483 -6.874 1.00 98.12 164 VAL A N 1
ATOM 1287 C CA . VAL A 1 164 ? -5.055 -0.739 -6.683 1.00 98.12 164 VAL A CA 1
ATOM 1288 C C . VAL A 1 164 ? -4.916 -1.119 -5.211 1.00 98.12 164 VAL A C 1
ATOM 1290 O O . VAL A 1 164 ? -5.022 -2.293 -4.859 1.00 98.12 164 VAL A O 1
ATOM 1293 N N . VAL A 1 165 ? -4.719 -0.134 -4.335 1.00 98.19 165 VAL A N 1
ATOM 1294 C CA . VAL A 1 165 ? -4.524 -0.349 -2.899 1.00 98.19 165 VAL A CA 1
ATOM 1295 C C . VAL A 1 165 ? -5.833 -0.130 -2.154 1.00 98.19 165 VAL A C 1
ATOM 1297 O O . VAL A 1 165 ? -6.364 -1.076 -1.572 1.00 98.19 165 VAL A O 1
ATOM 1300 N N . HIS A 1 166 ? -6.382 1.084 -2.167 1.00 97.56 166 HIS A N 1
ATOM 1301 C CA . HIS A 1 166 ? -7.423 1.471 -1.207 1.00 97.56 166 HIS A CA 1
ATOM 1302 C C . HIS A 1 166 ? -8.807 0.904 -1.539 1.00 97.56 166 HIS A C 1
ATOM 1304 O O . HIS A 1 166 ? -9.414 0.254 -0.687 1.00 97.56 166 HIS A O 1
ATOM 1310 N N . ILE A 1 167 ? -9.303 1.078 -2.767 1.00 98.00 167 ILE A N 1
ATOM 1311 C CA . ILE A 1 167 ? -10.608 0.532 -3.176 1.00 98.00 167 ILE A CA 1
ATOM 1312 C C . ILE A 1 167 ? -10.572 -0.998 -3.145 1.00 98.00 167 ILE A C 1
ATOM 1314 O O . ILE A 1 167 ? -11.459 -1.623 -2.565 1.00 98.00 167 ILE A O 1
ATOM 1318 N N . THR A 1 168 ? -9.534 -1.612 -3.715 1.00 98.19 168 THR A N 1
ATOM 1319 C CA . THR A 1 168 ? -9.435 -3.077 -3.808 1.00 98.19 168 THR A CA 1
ATOM 1320 C C . THR A 1 168 ? -9.369 -3.736 -2.430 1.00 98.19 168 THR A C 1
ATOM 1322 O O . THR A 1 168 ? -10.112 -4.688 -2.170 1.00 98.19 168 THR A O 1
ATOM 1325 N N . SER A 1 169 ? -8.545 -3.215 -1.512 1.00 97.06 169 SER A N 1
ATOM 1326 C CA . SER A 1 169 ? -8.488 -3.713 -0.128 1.00 97.06 169 SER A CA 1
ATOM 1327 C C . SER A 1 169 ? -9.750 -3.380 0.670 1.00 97.06 169 SER A C 1
ATOM 1329 O O . SER A 1 169 ? -10.244 -4.241 1.398 1.00 97.06 169 SER A O 1
ATOM 1331 N N . GLY A 1 170 ? -10.319 -2.184 0.501 1.00 96.94 170 GLY A N 1
ATOM 1332 C CA . GLY A 1 170 ? -11.529 -1.744 1.194 1.00 96.94 170 GLY A CA 1
ATOM 1333 C C . GLY A 1 170 ? -12.759 -2.576 0.831 1.00 96.94 170 GLY A C 1
ATOM 1334 O O . GLY A 1 170 ? -13.457 -3.067 1.718 1.00 96.94 170 GLY A O 1
ATOM 1335 N N . VAL A 1 171 ? -12.994 -2.810 -0.464 1.00 97.56 171 VAL A N 1
ATOM 1336 C CA . VAL A 1 171 ? -14.090 -3.667 -0.946 1.00 97.56 171 VAL A CA 1
ATOM 1337 C C . VAL A 1 171 ? -13.868 -5.114 -0.515 1.00 97.56 171 VAL A C 1
ATOM 1339 O O . VAL A 1 171 ? -14.791 -5.749 -0.007 1.00 97.56 171 VAL A O 1
ATOM 1342 N N . SER A 1 172 ? -12.644 -5.629 -0.648 1.00 97.00 172 SER A N 1
ATOM 1343 C CA . SER A 1 172 ? -12.316 -6.989 -0.206 1.00 97.00 172 SER A CA 1
ATOM 1344 C C . SER A 1 172 ? -12.531 -7.161 1.305 1.00 97.00 172 SER A C 1
ATOM 1346 O O . SER A 1 172 ? -13.105 -8.160 1.740 1.00 97.00 172 SER A O 1
ATOM 1348 N N . GLY A 1 173 ? -12.148 -6.165 2.108 1.00 95.06 173 GLY A N 1
ATOM 1349 C CA . GLY A 1 173 ? -12.383 -6.143 3.550 1.00 95.06 173 GLY A CA 1
ATOM 1350 C C . GLY A 1 173 ? -13.868 -6.070 3.909 1.00 95.06 173 GLY A C 1
ATOM 1351 O O . GLY A 1 173 ? -14.324 -6.793 4.794 1.00 95.06 173 GLY A O 1
ATOM 1352 N N . LEU A 1 174 ? -14.656 -5.272 3.183 1.00 95.06 174 LEU A N 1
ATOM 1353 C CA . LEU A 1 174 ? -16.112 -5.224 3.343 1.00 95.06 174 LEU A CA 1
ATOM 1354 C C . LEU A 1 174 ? -16.757 -6.586 3.048 1.00 95.06 174 LEU A C 1
ATOM 1356 O O . LEU A 1 174 ? -17.551 -7.073 3.853 1.00 95.06 174 LEU A O 1
ATOM 1360 N N . VAL A 1 175 ? -16.399 -7.218 1.927 1.00 95.75 175 VAL A N 1
ATOM 1361 C CA . VAL A 1 175 ? -16.909 -8.545 1.551 1.00 95.75 175 VAL A CA 1
ATOM 1362 C C . VAL A 1 175 ? -16.559 -9.574 2.624 1.00 95.75 175 VAL A C 1
ATOM 1364 O O . VAL A 1 175 ? -17.441 -10.297 3.086 1.00 95.75 175 VAL A O 1
ATOM 1367 N N . LEU A 1 176 ? -15.309 -9.598 3.093 1.00 93.56 176 LEU A N 1
ATOM 1368 C CA . LEU A 1 176 ? -14.898 -10.494 4.173 1.00 93.56 176 LEU A CA 1
ATOM 1369 C C . LEU A 1 176 ? -15.650 -10.223 5.479 1.00 93.56 176 LEU A C 1
ATOM 1371 O O . LEU A 1 176 ? -16.083 -11.168 6.138 1.00 93.56 176 LEU A O 1
ATOM 1375 N N . ALA A 1 177 ? -15.847 -8.958 5.852 1.00 91.06 177 ALA A N 1
ATOM 1376 C CA . ALA A 1 177 ? -16.596 -8.595 7.050 1.00 91.06 177 ALA A CA 1
ATOM 1377 C C . ALA A 1 177 ? -18.060 -9.070 6.982 1.00 91.06 177 ALA A C 1
ATOM 1379 O O . ALA A 1 177 ? -18.596 -9.525 7.995 1.00 91.06 177 ALA A O 1
ATOM 1380 N N . ILE A 1 178 ? -18.688 -9.015 5.801 1.00 92.44 178 ILE A N 1
ATOM 1381 C CA . ILE A 1 178 ? -20.040 -9.544 5.566 1.00 92.44 178 ILE A CA 1
ATOM 1382 C C . ILE A 1 178 ? -20.044 -11.077 5.646 1.00 92.44 178 ILE A C 1
ATOM 1384 O O . ILE A 1 178 ? -20.888 -11.641 6.341 1.00 92.44 178 ILE A O 1
ATOM 1388 N N . MET A 1 179 ? -19.101 -11.749 4.978 1.00 92.69 179 MET A N 1
ATOM 1389 C CA . MET A 1 179 ? -19.038 -13.217 4.918 1.00 92.69 179 MET A CA 1
ATOM 1390 C C . MET A 1 179 ? -18.717 -13.864 6.268 1.00 92.69 179 MET A C 1
ATOM 1392 O O . MET A 1 179 ? -19.294 -14.893 6.608 1.00 92.69 179 MET A O 1
ATOM 1396 N N . ILE A 1 180 ? -17.799 -13.276 7.038 1.00 90.19 180 ILE A N 1
ATOM 1397 C CA . ILE A 1 180 ? -17.455 -13.757 8.384 1.00 90.19 180 ILE A CA 1
ATOM 1398 C C . ILE A 1 180 ? -18.583 -13.427 9.372 1.00 90.19 180 ILE A C 1
ATOM 1400 O O . ILE A 1 180 ? -18.839 -14.185 10.308 1.00 90.19 180 ILE A O 1
ATOM 1404 N N . GLY A 1 181 ? -19.283 -12.314 9.147 1.00 82.88 181 GLY A N 1
ATOM 1405 C CA . GLY A 1 181 ? -20.436 -11.903 9.930 1.00 82.88 181 GLY A CA 1
ATOM 1406 C C . GLY A 1 181 ? -20.084 -11.254 11.271 1.00 82.88 181 GLY A C 1
ATOM 1407 O O . GLY A 1 181 ? -18.931 -10.968 11.615 1.00 82.88 181 GLY A O 1
ATOM 1408 N N . LYS A 1 182 ? -21.133 -10.966 12.046 1.00 72.75 182 LYS A N 1
ATOM 1409 C CA . LYS A 1 182 ? -21.009 -10.342 13.365 1.00 72.75 182 LYS A CA 1
ATOM 1410 C C . LYS A 1 182 ? -20.492 -11.381 14.366 1.00 72.75 182 LYS A C 1
ATOM 1412 O O . LYS A 1 182 ? -21.162 -12.378 14.613 1.00 72.75 182 LYS A O 1
ATOM 1417 N N . GLY A 1 183 ? -19.324 -11.122 14.959 1.00 66.19 183 GLY A N 1
ATOM 1418 C CA . GLY A 1 183 ? -18.814 -11.895 16.097 1.00 66.19 183 GLY A CA 1
ATOM 1419 C C . GLY A 1 183 ? -19.725 -11.795 17.333 1.00 66.19 183 GLY A C 1
ATOM 1420 O O . GLY A 1 183 ? -20.764 -11.131 17.310 1.00 66.19 183 GLY A O 1
ATOM 1421 N N . ASN A 1 184 ? -19.340 -12.442 18.436 1.00 62.72 184 ASN A N 1
ATOM 1422 C CA . ASN A 1 184 ? -20.150 -12.482 19.660 1.00 62.72 184 ASN A CA 1
ATOM 1423 C C . ASN A 1 184 ? -20.561 -11.072 20.139 1.00 62.72 184 ASN A C 1
ATOM 1425 O O . ASN A 1 184 ? -19.717 -10.212 20.371 1.00 62.72 184 ASN A O 1
ATOM 1429 N N . LYS A 1 185 ? -21.874 -10.859 20.336 1.00 52.69 185 LYS A N 1
ATOM 1430 C CA . LYS A 1 185 ? -22.526 -9.583 20.721 1.00 52.69 185 LYS A CA 1
ATOM 1431 C C . LYS A 1 185 ? -22.027 -8.943 22.033 1.00 52.69 185 LYS A C 1
ATOM 1433 O O . LYS A 1 185 ? -22.443 -7.831 22.332 1.00 52.69 185 LYS A O 1
ATOM 1438 N N . HIS A 1 186 ? -21.195 -9.627 22.820 1.00 49.38 186 HIS A N 1
ATOM 1439 C CA . HIS A 1 186 ? -20.938 -9.307 24.230 1.00 49.38 186 HIS A CA 1
ATOM 1440 C C . HIS A 1 186 ? -19.634 -8.577 24.545 1.00 49.38 186 HIS A C 1
ATOM 1442 O O . HIS A 1 186 ? -19.258 -8.494 25.709 1.00 49.38 186 HIS A O 1
ATOM 1448 N N . SER A 1 187 ? -18.953 -8.001 23.562 1.00 53.09 187 SER A N 1
ATOM 1449 C CA . SER A 1 187 ? -17.836 -7.118 23.874 1.00 53.09 187 SER A CA 1
ATOM 1450 C C . SER A 1 187 ? -17.958 -5.819 23.107 1.00 53.09 187 SER A C 1
ATOM 1452 O O . SER A 1 187 ? -17.640 -5.766 21.918 1.00 53.09 187 SER A O 1
ATOM 1454 N N . GLU A 1 188 ? -18.382 -4.764 23.799 1.00 56.22 188 GLU A N 1
ATOM 1455 C CA . GLU A 1 188 ? -17.871 -3.439 23.470 1.00 56.22 188 GLU A CA 1
ATOM 1456 C C . GLU A 1 188 ? -16.346 -3.563 23.484 1.00 56.22 188 GLU A C 1
ATOM 1458 O O . GLU A 1 188 ? -15.735 -3.847 24.514 1.00 56.22 188 GLU A O 1
ATOM 1463 N N . SER A 1 189 ? -15.744 -3.528 22.296 1.00 61.28 189 SER A N 1
ATOM 1464 C CA . SER A 1 189 ? -14.298 -3.594 22.158 1.00 61.28 189 SER A CA 1
ATOM 1465 C C . SER A 1 189 ? -13.735 -2.301 22.727 1.00 61.28 189 SER A C 1
ATOM 1467 O O . SER A 1 189 ? -13.817 -1.248 22.099 1.00 61.28 189 SER A O 1
ATOM 1469 N N . THR A 1 190 ? -13.234 -2.361 23.956 1.00 70.44 190 THR A N 1
ATOM 1470 C CA . THR A 1 190 ? -12.428 -1.279 24.507 1.00 70.44 190 THR A CA 1
ATOM 1471 C C . THR A 1 190 ? -11.039 -1.382 23.883 1.00 70.44 190 THR A C 1
ATOM 1473 O O . THR A 1 190 ? -10.406 -2.435 24.046 1.00 70.44 190 THR A O 1
ATOM 1476 N N . PRO A 1 191 ? -10.548 -0.330 23.203 1.00 79.00 191 PRO A N 1
ATOM 1477 C CA . PRO A 1 191 ? -9.198 -0.316 22.658 1.00 79.00 191 PRO A CA 1
ATOM 1478 C C . PRO A 1 191 ? -8.174 -0.689 23.727 1.00 79.00 191 PRO A C 1
ATOM 1480 O O . PRO A 1 191 ? -8.210 -0.153 24.838 1.00 79.00 191 PRO A O 1
ATOM 1483 N N . HIS A 1 192 ? -7.262 -1.604 23.402 1.00 78.62 192 HIS A N 1
ATOM 1484 C CA . HIS A 1 192 ? -6.217 -2.025 24.325 1.00 78.62 192 HIS A CA 1
ATOM 1485 C C . HIS A 1 192 ? -5.311 -0.862 24.744 1.00 78.62 192 HIS A C 1
ATOM 1487 O O . HIS A 1 192 ? -4.974 -0.755 25.925 1.00 78.62 192 HIS A O 1
ATOM 1493 N N . ASN A 1 193 ? -4.899 -0.015 23.791 1.00 88.31 193 ASN A N 1
ATOM 1494 C CA . ASN A 1 193 ? -4.008 1.114 24.053 1.00 88.31 193 ASN A CA 1
ATOM 1495 C C . ASN A 1 193 ? -4.012 2.140 22.903 1.00 88.31 193 ASN A C 1
ATOM 1497 O O . ASN A 1 193 ? -3.372 1.942 21.868 1.00 88.31 193 ASN A O 1
ATOM 1501 N N . LEU A 1 194 ? -4.659 3.288 23.121 1.00 89.19 194 LEU A N 1
ATOM 1502 C CA . LEU A 1 194 ? -4.739 4.363 22.124 1.00 89.19 194 LEU A CA 1
ATOM 1503 C C . LEU A 1 194 ? -3.396 5.058 21.842 1.00 89.19 194 LEU A C 1
ATOM 1505 O O . LEU A 1 194 ? -3.236 5.638 20.771 1.00 89.19 194 LEU A O 1
ATOM 1509 N N . ILE A 1 195 ? -2.418 4.990 22.753 1.00 92.62 195 ILE A N 1
ATOM 1510 C CA . ILE A 1 195 ? -1.069 5.527 22.508 1.00 92.62 195 ILE A CA 1
ATOM 1511 C C . ILE A 1 195 ? -0.319 4.649 21.504 1.00 92.62 195 ILE A C 1
ATOM 1513 O O . ILE A 1 195 ? 0.354 5.171 20.620 1.00 92.62 195 ILE A O 1
ATOM 1517 N N . ILE A 1 196 ? -0.478 3.323 21.578 1.00 93.12 196 ILE A N 1
ATOM 1518 C CA . ILE A 1 196 ? 0.077 2.414 20.562 1.00 93.12 196 ILE A CA 1
ATOM 1519 C C . ILE A 1 196 ? -0.595 2.673 19.212 1.00 93.12 196 ILE A C 1
ATOM 1521 O O . ILE A 1 196 ? 0.097 2.766 18.197 1.00 93.12 196 ILE A O 1
ATOM 1525 N N . THR A 1 197 ? -1.917 2.879 19.205 1.00 93.06 197 THR A N 1
ATOM 1526 C CA . THR A 1 197 ? -2.633 3.277 17.987 1.00 93.06 197 THR A CA 1
ATOM 1527 C C . THR A 1 197 ? -2.081 4.576 17.405 1.00 93.06 197 THR A C 1
ATOM 1529 O O . THR A 1 197 ? -1.860 4.653 16.200 1.00 93.06 197 THR A O 1
ATOM 1532 N N . LEU A 1 198 ? -1.789 5.573 18.244 1.00 94.00 198 LEU A N 1
ATOM 1533 C CA . LEU A 1 198 ? -1.171 6.828 17.817 1.00 94.00 198 LEU A CA 1
ATOM 1534 C C . LEU A 1 198 ? 0.215 6.624 17.203 1.00 94.00 198 LEU A C 1
ATOM 1536 O O . LEU A 1 198 ? 0.467 7.137 16.117 1.00 94.00 198 LEU A O 1
ATOM 1540 N N . ILE A 1 199 ? 1.095 5.864 17.856 1.00 95.81 199 ILE A N 1
ATOM 1541 C 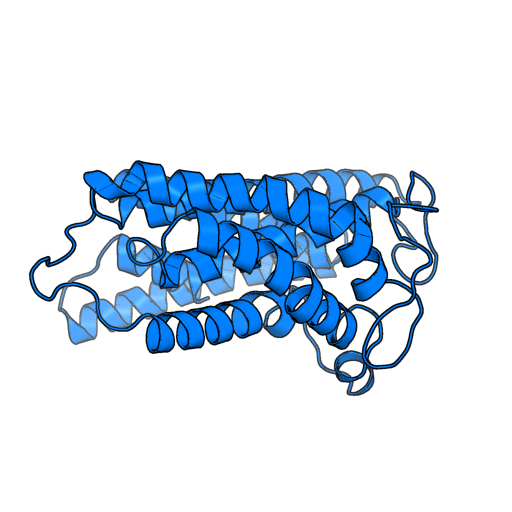CA . ILE A 1 199 ? 2.440 5.579 17.330 1.00 95.81 199 ILE A CA 1
ATOM 1542 C C . ILE A 1 199 ? 2.339 4.892 15.963 1.00 95.81 199 ILE A C 1
ATOM 1544 O O . ILE A 1 199 ? 3.003 5.304 15.013 1.00 95.81 199 ILE A O 1
ATOM 1548 N N . GLY A 1 200 ? 1.460 3.893 15.843 1.00 95.56 200 GLY A N 1
ATOM 1549 C CA . GLY A 1 200 ? 1.191 3.223 14.573 1.00 95.56 200 GLY A CA 1
ATOM 1550 C C . GLY A 1 200 ? 0.675 4.178 13.497 1.00 95.56 200 GLY A C 1
ATOM 1551 O O . GLY A 1 200 ? 1.185 4.181 12.380 1.00 95.56 200 GLY A O 1
ATOM 1552 N N . GLY A 1 201 ? -0.279 5.043 13.848 1.00 94.75 201 GLY A N 1
ATOM 1553 C CA . GLY A 1 201 ? -0.829 6.057 12.948 1.00 94.75 201 GLY A CA 1
ATOM 1554 C C . GLY A 1 201 ? 0.220 7.058 12.462 1.00 94.75 201 GLY A C 1
ATOM 1555 O O . GLY A 1 201 ? 0.242 7.389 11.281 1.00 94.75 201 GLY A O 1
ATOM 1556 N N . ILE A 1 202 ? 1.142 7.481 13.332 1.00 94.81 202 ILE A N 1
ATOM 1557 C CA . ILE A 1 202 ? 2.263 8.360 12.962 1.00 94.81 202 ILE A CA 1
ATOM 1558 C C . ILE A 1 202 ? 3.207 7.658 11.979 1.00 94.81 202 ILE A C 1
ATOM 1560 O O . ILE A 1 202 ? 3.623 8.271 10.999 1.00 94.81 202 ILE A O 1
ATOM 1564 N N . PHE A 1 203 ? 3.527 6.380 12.194 1.00 96.88 203 PHE A N 1
ATOM 1565 C CA . PHE A 1 203 ? 4.355 5.614 11.253 1.00 96.88 203 PHE A CA 1
ATOM 1566 C C . PHE A 1 203 ? 3.688 5.448 9.890 1.00 96.88 203 PHE A C 1
ATOM 1568 O O . PHE A 1 203 ? 4.358 5.596 8.870 1.00 96.88 203 PHE A O 1
ATOM 1575 N N . VAL A 1 204 ? 2.377 5.199 9.862 1.00 96.31 204 VAL A N 1
ATOM 1576 C CA . VAL A 1 204 ? 1.606 5.148 8.612 1.00 96.31 204 VAL A CA 1
ATOM 1577 C C . VAL A 1 204 ? 1.628 6.503 7.910 1.00 96.31 204 VAL A C 1
ATOM 1579 O O . VAL A 1 204 ? 1.893 6.551 6.714 1.00 96.31 204 VAL A O 1
ATOM 1582 N N . TRP A 1 205 ? 1.430 7.600 8.644 1.00 94.50 205 TRP A N 1
ATOM 1583 C CA . TRP A 1 205 ? 1.470 8.953 8.086 1.00 94.50 205 TRP A CA 1
ATOM 1584 C C . TRP A 1 205 ? 2.848 9.285 7.497 1.00 94.50 205 TRP A C 1
ATOM 1586 O O . TRP A 1 205 ? 2.944 9.691 6.342 1.00 94.50 205 TRP A O 1
ATOM 1596 N N . ILE A 1 206 ? 3.933 9.047 8.243 1.00 95.69 206 ILE A N 1
ATOM 1597 C CA . ILE A 1 206 ? 5.306 9.256 7.752 1.00 95.69 206 ILE A CA 1
ATOM 1598 C C . ILE A 1 206 ? 5.575 8.397 6.512 1.00 95.69 206 ILE A C 1
ATOM 1600 O O . ILE A 1 206 ? 6.134 8.880 5.526 1.00 95.69 206 ILE A O 1
ATOM 1604 N N . GLY A 1 207 ? 5.168 7.129 6.547 1.00 97.50 207 GLY A N 1
ATOM 1605 C CA . GLY A 1 207 ? 5.352 6.218 5.428 1.00 97.50 207 GLY A CA 1
ATOM 1606 C C . GLY A 1 207 ? 4.570 6.624 4.177 1.00 97.50 207 GLY A C 1
ATOM 1607 O O . GLY A 1 207 ? 5.050 6.413 3.062 1.00 97.50 207 GLY A O 1
ATOM 1608 N N . TRP A 1 208 ? 3.431 7.304 4.346 1.00 96.44 208 TRP A N 1
ATOM 1609 C CA . TRP A 1 208 ? 2.615 7.813 3.242 1.00 96.44 208 TRP A CA 1
ATOM 1610 C C . TRP A 1 208 ? 3.349 8.837 2.374 1.00 96.44 208 TRP A C 1
ATOM 1612 O O . TRP A 1 208 ? 3.090 8.927 1.174 1.00 96.44 208 TRP A O 1
ATOM 1622 N N . TYR A 1 209 ? 4.319 9.566 2.937 1.00 95.44 209 TYR A N 1
ATOM 1623 C CA . TYR A 1 209 ? 5.196 10.410 2.128 1.00 95.44 209 TYR A CA 1
ATOM 1624 C C . TYR A 1 209 ? 6.013 9.562 1.153 1.00 95.44 209 TYR A C 1
ATOM 1626 O O . TYR A 1 209 ? 6.074 9.891 -0.021 1.00 95.44 209 TYR A O 1
ATOM 1634 N N . GLY A 1 210 ? 6.563 8.422 1.578 1.00 97.69 210 GLY A N 1
ATOM 1635 C CA . GLY A 1 210 ? 7.214 7.483 0.660 1.00 97.69 210 GLY A CA 1
ATOM 1636 C C . GLY A 1 210 ? 6.261 6.925 -0.397 1.00 97.69 210 GLY A C 1
ATOM 1637 O O . GLY A 1 210 ? 6.644 6.802 -1.556 1.00 97.69 210 GLY A O 1
ATOM 1638 N N . PHE A 1 211 ? 5.020 6.640 0.002 1.00 98.38 211 PHE A N 1
ATOM 1639 C CA . PHE A 1 211 ? 3.980 6.050 -0.841 1.00 98.38 211 PHE A CA 1
ATOM 1640 C C . PHE A 1 211 ? 3.551 6.995 -1.968 1.00 98.38 211 PHE A C 1
ATOM 1642 O O . PHE A 1 211 ? 3.716 6.679 -3.144 1.00 98.38 211 PHE A O 1
ATOM 1649 N N . ASN A 1 212 ? 3.079 8.196 -1.628 1.00 98.25 212 ASN A N 1
ATOM 1650 C CA . ASN A 1 212 ? 2.628 9.159 -2.629 1.00 98.25 212 ASN A CA 1
ATOM 1651 C C . ASN A 1 212 ? 3.812 9.755 -3.395 1.00 98.25 212 ASN A C 1
ATOM 1653 O O . ASN A 1 212 ? 3.816 9.759 -4.619 1.00 98.25 212 ASN A O 1
ATOM 1657 N N . VAL A 1 213 ? 4.841 10.236 -2.698 1.00 98.06 213 VAL A N 1
ATOM 1658 C CA . VAL A 1 213 ? 5.947 10.972 -3.335 1.00 98.06 213 VAL A CA 1
ATOM 1659 C C . VAL A 1 213 ? 6.786 10.038 -4.200 1.00 98.06 213 VAL A C 1
ATOM 1661 O O . VAL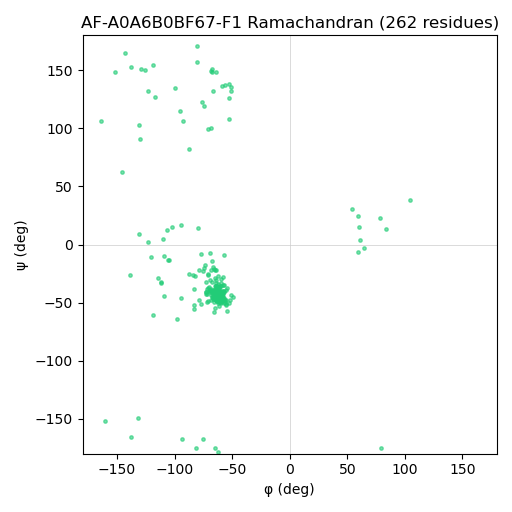 A 1 213 ? 7.130 10.392 -5.324 1.00 98.06 213 VAL A O 1
ATOM 1664 N N . GLY A 1 214 ? 7.044 8.817 -3.724 1.00 98.00 214 GLY A N 1
ATOM 1665 C CA . GLY A 1 214 ? 7.767 7.796 -4.484 1.00 98.00 214 GLY A CA 1
ATOM 1666 C C . GLY A 1 214 ? 7.018 7.297 -5.721 1.00 98.00 214 GLY A C 1
ATOM 1667 O O . GLY A 1 214 ? 7.655 6.786 -6.636 1.00 98.00 214 GLY A O 1
ATOM 1668 N N . SER A 1 215 ? 5.697 7.494 -5.807 1.00 98.25 215 SER A N 1
ATOM 1669 C CA . SER A 1 215 ? 4.917 7.131 -7.002 1.00 98.25 215 SER A CA 1
ATOM 1670 C C . SER A 1 215 ? 5.213 8.021 -8.219 1.00 98.25 215 SER A C 1
ATOM 1672 O O . SER A 1 215 ? 4.781 7.714 -9.325 1.00 98.25 215 SER A O 1
ATOM 1674 N N . ALA A 1 216 ? 6.001 9.091 -8.050 1.00 97.62 216 ALA A N 1
ATOM 1675 C CA . ALA A 1 216 ? 6.599 9.821 -9.167 1.00 97.62 216 ALA A CA 1
ATOM 1676 C C . ALA A 1 216 ? 7.779 9.070 -9.818 1.00 97.62 216 ALA A C 1
ATOM 1678 O O . ALA A 1 216 ? 8.152 9.390 -10.942 1.00 97.62 216 ALA A O 1
ATOM 1679 N N . PHE A 1 217 ? 8.398 8.107 -9.121 1.00 97.12 217 PHE A N 1
ATOM 1680 C CA . PHE A 1 217 ? 9.604 7.355 -9.520 1.00 97.12 217 PHE A CA 1
ATOM 1681 C C . PHE A 1 217 ? 10.878 8.176 -9.780 1.00 97.12 217 PHE A C 1
ATOM 1683 O O . PHE A 1 217 ? 11.951 7.600 -9.969 1.00 97.12 217 PHE A O 1
ATOM 1690 N N . THR A 1 218 ? 10.786 9.504 -9.757 1.00 96.94 218 THR A N 1
ATOM 1691 C CA . THR A 1 218 ? 11.890 10.439 -9.963 1.00 96.94 218 THR A CA 1
ATOM 1692 C C . THR A 1 218 ? 11.810 11.595 -8.972 1.00 96.94 218 THR A C 1
ATOM 1694 O O . THR A 1 218 ? 10.734 11.940 -8.481 1.00 96.94 218 THR A O 1
ATOM 1697 N N . PHE A 1 219 ? 12.958 12.184 -8.647 1.00 94.38 219 PHE A N 1
ATOM 1698 C CA . PHE A 1 219 ? 13.039 13.330 -7.750 1.00 94.38 219 PHE A CA 1
ATOM 1699 C C . PHE A 1 219 ? 12.866 14.647 -8.521 1.00 94.38 219 PHE A C 1
ATOM 1701 O O . PHE A 1 219 ? 13.841 15.314 -8.874 1.00 94.38 219 PHE A O 1
ATOM 1708 N N . ASP A 1 220 ? 11.611 15.013 -8.788 1.00 95.62 220 ASP A N 1
ATOM 1709 C CA . ASP A 1 220 ? 11.257 16.14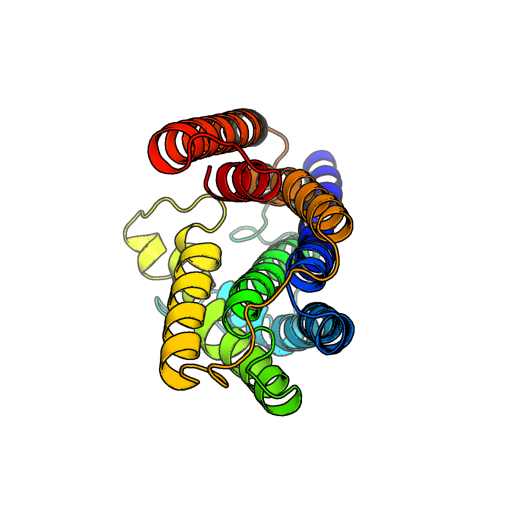2 -9.649 1.00 95.62 220 ASP A CA 1
ATOM 1710 C C . ASP A 1 220 ? 10.101 17.012 -9.097 1.00 95.62 220 ASP A C 1
ATOM 1712 O O . ASP A 1 220 ? 9.714 16.949 -7.925 1.00 95.62 220 ASP A O 1
ATOM 1716 N N . GLN A 1 221 ? 9.543 17.868 -9.960 1.00 97.69 221 GLN A N 1
ATOM 1717 C CA . GLN A 1 221 ? 8.403 18.729 -9.637 1.00 97.69 221 GLN A CA 1
ATOM 1718 C C . GLN A 1 221 ? 7.113 17.952 -9.318 1.00 97.69 221 GLN A C 1
ATOM 1720 O O . GLN A 1 221 ? 6.307 18.430 -8.518 1.00 97.69 221 GLN A O 1
ATOM 1725 N N . ILE A 1 222 ? 6.907 16.768 -9.907 1.00 98.00 222 ILE A N 1
ATOM 1726 C CA . ILE A 1 222 ? 5.737 15.925 -9.638 1.00 98.00 222 ILE A CA 1
ATOM 1727 C C . ILE A 1 222 ? 5.863 15.300 -8.252 1.00 98.00 222 ILE A C 1
ATOM 1729 O O . ILE A 1 222 ? 4.899 15.337 -7.486 1.00 98.00 222 ILE A O 1
ATOM 1733 N N . ALA A 1 223 ? 7.055 14.824 -7.881 1.00 97.81 223 ALA A N 1
ATOM 1734 C CA . ALA A 1 223 ? 7.331 14.374 -6.518 1.00 97.81 223 ALA A CA 1
ATOM 1735 C C . ALA A 1 223 ? 7.083 15.500 -5.495 1.00 97.81 223 ALA A C 1
ATOM 1737 O O . ALA A 1 223 ? 6.414 15.291 -4.480 1.00 97.81 223 ALA A O 1
ATOM 1738 N N . MET A 1 224 ? 7.550 16.721 -5.779 1.00 97.88 224 MET A N 1
ATOM 1739 C CA . MET A 1 224 ? 7.310 17.877 -4.908 1.00 97.88 224 MET A CA 1
ATOM 1740 C C . MET A 1 224 ? 5.815 18.196 -4.765 1.00 97.88 224 MET A C 1
ATOM 1742 O O . MET A 1 224 ? 5.332 18.373 -3.645 1.00 97.88 224 MET A O 1
ATOM 1746 N N . LEU A 1 225 ? 5.069 18.210 -5.872 1.00 98.44 225 LEU A N 1
ATOM 1747 C CA . LEU A 1 225 ? 3.622 18.427 -5.861 1.00 98.44 225 LEU A CA 1
ATOM 1748 C C . LEU A 1 225 ? 2.895 17.340 -5.056 1.00 98.44 225 LEU A C 1
ATOM 1750 O O . LEU A 1 225 ? 2.033 17.655 -4.233 1.00 98.44 225 LEU A O 1
ATOM 1754 N N . ALA A 1 226 ? 3.264 16.073 -5.252 1.00 98.31 226 ALA A N 1
ATOM 1755 C CA . ALA A 1 226 ? 2.715 14.950 -4.500 1.00 98.31 226 ALA A CA 1
ATOM 1756 C C . ALA A 1 226 ? 2.987 15.092 -2.996 1.00 98.31 226 ALA A C 1
ATOM 1758 O O . ALA A 1 226 ? 2.088 14.850 -2.188 1.00 98.31 226 ALA A O 1
ATOM 1759 N N . PHE A 1 227 ? 4.183 15.544 -2.605 1.00 98.00 227 PHE A N 1
ATOM 1760 C CA . PHE A 1 227 ? 4.525 15.791 -1.202 1.00 98.00 227 PHE A CA 1
ATOM 1761 C C . PHE A 1 227 ? 3.618 16.868 -0.607 1.00 98.00 227 PHE A C 1
ATOM 1763 O O . PHE A 1 227 ? 2.970 16.644 0.418 1.00 98.00 227 PHE A O 1
ATOM 1770 N N . THR A 1 228 ? 3.537 18.027 -1.265 1.00 98.44 228 THR A N 1
ATOM 1771 C CA . THR A 1 228 ? 2.714 19.155 -0.816 1.00 98.44 228 THR A CA 1
ATOM 1772 C C . THR A 1 228 ? 1.249 18.750 -0.675 1.00 98.44 228 THR A C 1
ATOM 1774 O O . THR A 1 228 ? 0.647 18.986 0.373 1.00 98.44 228 THR A O 1
ATOM 1777 N N . ASN A 1 229 ? 0.694 18.070 -1.680 1.00 98.31 229 ASN A N 1
ATOM 1778 C CA . ASN A 1 229 ? -0.693 17.614 -1.648 1.00 98.31 229 ASN A CA 1
ATOM 1779 C C . ASN A 1 229 ? -0.934 16.569 -0.555 1.00 98.31 229 ASN A C 1
ATOM 1781 O O . ASN A 1 229 ? -1.981 16.614 0.081 1.00 98.31 229 ASN A O 1
ATOM 1785 N N . THR A 1 230 ? 0.024 15.681 -0.281 1.00 98.19 230 THR A N 1
ATOM 1786 C CA . THR A 1 230 ? -0.097 14.686 0.801 1.00 98.19 230 THR A CA 1
ATOM 1787 C C . THR A 1 230 ? -0.203 15.363 2.168 1.00 98.19 230 THR A C 1
ATOM 1789 O O . THR A 1 230 ? -1.081 15.027 2.958 1.00 98.19 230 THR A O 1
ATOM 1792 N N . VAL A 1 231 ? 0.641 16.364 2.446 1.00 97.19 231 VAL A N 1
ATOM 1793 C CA . VAL A 1 231 ? 0.606 17.102 3.724 1.00 97.19 231 VAL A CA 1
ATOM 1794 C C . VAL A 1 231 ? -0.707 17.869 3.886 1.00 97.19 231 VAL A C 1
ATOM 1796 O O . VAL A 1 231 ? -1.336 17.819 4.948 1.00 97.19 231 VAL A O 1
ATOM 1799 N N . ILE A 1 232 ? -1.120 18.587 2.838 1.00 98.25 232 ILE A N 1
ATOM 1800 C CA . ILE A 1 232 ? -2.314 19.435 2.874 1.00 98.25 232 ILE A CA 1
ATOM 1801 C C . ILE A 1 232 ? -3.579 18.579 2.973 1.00 98.25 232 ILE A C 1
ATOM 1803 O O . ILE A 1 232 ? -4.443 18.899 3.787 1.00 98.25 232 ILE A O 1
ATOM 1807 N N . SER A 1 233 ? -3.679 17.491 2.203 1.00 98.19 233 SER A N 1
ATOM 1808 C CA . SER A 1 233 ? -4.876 16.637 2.180 1.00 98.19 233 SER A CA 1
ATOM 1809 C C . SER A 1 233 ? -5.069 15.914 3.510 1.00 98.19 233 SER A C 1
ATOM 1811 O O . SER A 1 233 ? -6.147 16.029 4.090 1.00 98.19 233 SER A O 1
ATOM 1813 N N . ALA A 1 234 ? -4.011 15.328 4.084 1.00 97.56 234 ALA A N 1
ATOM 1814 C CA . ALA A 1 234 ? -4.079 14.716 5.413 1.00 97.56 234 ALA A CA 1
ATOM 1815 C C . ALA A 1 234 ? -4.489 15.736 6.493 1.00 97.56 234 ALA A C 1
ATOM 1817 O O . ALA A 1 234 ? -5.346 15.469 7.337 1.00 97.56 234 ALA A O 1
ATOM 1818 N N . SER A 1 235 ? -3.931 16.952 6.446 1.00 97.75 235 SER A N 1
ATOM 1819 C CA . SER A 1 235 ? -4.299 18.034 7.373 1.00 97.75 235 SER A CA 1
ATOM 1820 C C . SER A 1 235 ? -5.762 18.460 7.213 1.00 97.75 235 SER A C 1
ATOM 1822 O O . SER A 1 235 ? -6.476 18.633 8.203 1.00 97.75 235 SER A O 1
ATOM 1824 N N . ALA A 1 236 ? -6.229 18.607 5.972 1.00 98.38 236 ALA A N 1
ATOM 1825 C CA . ALA A 1 236 ? -7.603 18.981 5.665 1.00 98.38 236 ALA A CA 1
ATOM 1826 C C . ALA A 1 236 ? -8.598 17.884 6.072 1.00 98.38 236 ALA A C 1
ATOM 1828 O O . ALA A 1 236 ? -9.629 18.196 6.670 1.00 98.38 236 ALA A O 1
ATOM 1829 N N . GLY A 1 237 ? -8.274 16.612 5.823 1.00 98.19 237 GLY A N 1
ATOM 1830 C CA . GLY A 1 237 ? -9.066 15.458 6.249 1.00 98.19 237 GLY A CA 1
ATOM 1831 C C . GLY A 1 237 ? -9.171 15.366 7.770 1.00 98.19 237 GLY A C 1
ATOM 1832 O O . GLY A 1 237 ? -10.268 15.209 8.310 1.00 98.19 237 GLY A O 1
ATOM 1833 N N . ALA A 1 238 ? -8.057 15.570 8.479 1.00 97.62 238 ALA A N 1
ATOM 1834 C CA . ALA A 1 238 ? -8.023 15.612 9.938 1.00 97.62 238 ALA A CA 1
ATOM 1835 C C . ALA A 1 238 ? -8.920 16.726 10.500 1.00 97.62 238 ALA A C 1
ATOM 1837 O O . ALA A 1 238 ? -9.765 16.473 11.361 1.00 97.62 238 ALA A O 1
ATOM 1838 N N . ILE A 1 239 ? -8.791 17.951 9.981 1.00 98.25 239 ILE A N 1
ATOM 1839 C CA . ILE A 1 239 ? -9.630 19.088 10.384 1.00 98.25 239 ILE A CA 1
ATOM 1840 C C . ILE A 1 239 ? -11.105 18.810 10.073 1.00 98.25 239 ILE A C 1
ATOM 1842 O O . ILE A 1 239 ? -11.958 18.998 10.941 1.00 98.25 239 ILE A O 1
ATOM 1846 N N . GLY A 1 240 ? -11.411 18.333 8.865 1.00 98.19 240 GLY A N 1
ATOM 1847 C CA . GLY A 1 240 ? -12.772 18.014 8.440 1.00 98.19 240 GLY A CA 1
ATOM 1848 C C . GLY A 1 240 ? -13.428 16.978 9.350 1.00 98.19 240 GLY A C 1
ATOM 1849 O O . GLY A 1 240 ? -14.551 17.187 9.817 1.00 98.19 240 GLY A O 1
ATOM 1850 N N . TRP A 1 241 ? -12.706 15.906 9.683 1.00 98.25 241 TRP A N 1
ATOM 1851 C CA . TRP A 1 241 ? -13.192 14.890 10.612 1.00 98.25 241 TRP A CA 1
ATOM 1852 C C . TRP A 1 241 ? -13.441 15.462 12.002 1.00 98.25 241 TRP A C 1
ATOM 1854 O O . TRP A 1 241 ? -14.499 15.218 12.575 1.00 98.25 241 TRP A O 1
ATOM 1864 N N . LEU A 1 242 ? -12.505 16.240 12.550 1.00 98.00 242 LEU A N 1
ATOM 1865 C CA . LEU A 1 242 ? -12.654 16.828 13.882 1.00 98.00 242 LEU A CA 1
ATOM 1866 C C . LEU A 1 242 ? -13.830 17.808 13.964 1.00 98.00 242 LEU A C 1
ATOM 1868 O O . LEU A 1 242 ? -14.548 17.810 14.964 1.00 98.00 242 LEU A O 1
ATOM 1872 N N . ILE A 1 243 ? -14.066 18.601 12.915 1.00 98.31 243 ILE A N 1
ATOM 1873 C CA . ILE A 1 243 ? -15.229 19.494 12.829 1.00 98.31 243 ILE A CA 1
ATOM 1874 C C . ILE A 1 243 ? -16.521 18.676 12.840 1.00 98.31 243 ILE A C 1
ATOM 1876 O O . ILE A 1 243 ? -17.413 18.951 13.644 1.00 98.31 243 ILE A O 1
ATOM 1880 N N . LEU A 1 244 ? -16.625 17.656 11.983 1.00 97.81 244 LEU A N 1
ATOM 1881 C CA . LEU A 1 244 ? -17.811 16.801 11.928 1.00 97.81 244 LEU A CA 1
ATOM 1882 C C . LEU A 1 244 ? -18.020 16.056 13.251 1.00 97.81 244 LEU A C 1
ATOM 1884 O O . LEU A 1 244 ? -19.130 16.045 13.784 1.00 97.81 244 LEU A O 1
ATOM 1888 N N . GLU A 1 245 ? -16.959 15.492 13.826 1.00 97.56 245 GLU A N 1
ATOM 1889 C CA . GLU A 1 245 ? -17.014 14.809 15.115 1.00 97.56 245 GLU A CA 1
ATOM 1890 C C . GLU A 1 245 ? -17.512 15.751 16.216 1.00 97.56 245 GLU A C 1
ATOM 1892 O O . GLU A 1 245 ? -18.419 15.383 16.962 1.00 97.56 245 GLU A O 1
ATOM 1897 N N . TYR A 1 246 ? -17.024 16.992 16.258 1.00 98.00 246 TYR A N 1
ATOM 1898 C CA . TYR A 1 246 ? -17.497 17.986 17.215 1.00 98.00 246 TYR A CA 1
ATOM 1899 C C . TYR A 1 246 ? -18.964 18.375 16.982 1.00 98.00 246 TYR A C 1
ATOM 1901 O O . TYR A 1 246 ? -19.727 18.496 17.941 1.00 98.00 246 TYR A O 1
ATOM 1909 N N . ILE A 1 247 ? -19.406 18.524 15.730 1.00 98.31 247 ILE A N 1
ATOM 1910 C CA . ILE A 1 247 ? -20.809 18.837 15.414 1.00 98.31 247 ILE A CA 1
ATOM 1911 C C . ILE A 1 247 ? -21.741 17.745 15.954 1.00 98.31 247 ILE A C 1
ATOM 1913 O O . ILE A 1 247 ? -22.725 18.082 16.628 1.00 98.31 247 ILE A O 1
ATOM 1917 N N . PHE A 1 248 ? -21.415 16.472 15.708 1.00 97.12 248 PHE A N 1
ATOM 1918 C CA . PHE A 1 248 ? -22.263 15.327 16.057 1.00 97.12 248 PHE A CA 1
ATOM 1919 C C . PHE A 1 248 ? -22.118 14.857 17.509 1.00 97.12 248 PHE A C 1
ATOM 1921 O O . PHE A 1 248 ? -23.115 14.482 18.121 1.00 97.12 248 PHE A O 1
ATOM 1928 N N . LYS A 1 249 ? -20.905 14.870 18.073 1.00 96.06 249 LYS A N 1
ATOM 1929 C CA . LYS A 1 249 ? -20.600 14.307 19.403 1.00 96.06 249 LYS A CA 1
ATOM 1930 C C . LYS A 1 249 ? -20.302 15.352 20.480 1.00 96.06 249 LYS A C 1
ATOM 1932 O O . LYS A 1 249 ? -20.219 14.991 21.649 1.00 96.06 249 LYS A O 1
ATOM 1937 N N . LYS A 1 250 ? -20.136 16.631 20.112 1.00 96.62 250 LYS A N 1
ATOM 1938 C CA . LYS A 1 250 ? -19.740 17.744 21.007 1.00 96.62 250 LYS A CA 1
ATOM 1939 C C . LYS A 1 250 ? -18.375 17.570 21.685 1.00 96.62 250 LYS A C 1
ATOM 1941 O O . LYS A 1 250 ? -18.048 18.303 22.613 1.00 96.62 250 LYS A O 1
ATOM 1946 N N . THR A 1 251 ? -17.566 16.636 21.197 1.00 95.75 251 THR A N 1
ATOM 1947 C CA . THR A 1 251 ? -16.197 16.364 21.643 1.00 95.75 251 THR A CA 1
ATOM 1948 C C . THR A 1 251 ? -15.343 15.990 20.436 1.00 95.75 251 THR A C 1
ATOM 1950 O O . THR A 1 251 ? -15.869 15.701 19.363 1.00 95.75 251 THR A O 1
ATOM 1953 N N . THR A 1 252 ? -14.025 16.009 20.603 1.00 95.31 252 THR A N 1
ATOM 1954 C CA . THR A 1 252 ? -13.059 15.520 19.616 1.00 95.31 252 THR A CA 1
ATOM 1955 C C . THR A 1 252 ? -12.247 14.384 20.213 1.00 95.31 252 THR A C 1
ATOM 1957 O O . THR A 1 252 ? -12.089 14.288 21.434 1.00 95.31 252 THR A O 1
ATOM 1960 N N . SER A 1 253 ? -11.731 13.504 19.360 1.00 93.12 253 SER A N 1
ATOM 1961 C CA . SER A 1 253 ? -10.935 12.362 19.794 1.00 93.12 253 SER A CA 1
ATOM 1962 C C . SER A 1 253 ? -9.616 12.253 19.036 1.00 93.12 253 SER A C 1
ATOM 1964 O O . SER A 1 253 ? -9.503 12.615 17.866 1.00 93.12 253 SER A O 1
ATOM 1966 N N . LEU A 1 254 ? -8.609 11.689 19.708 1.00 90.88 254 LEU A N 1
ATOM 1967 C CA . LEU A 1 254 ? -7.329 11.344 19.088 1.00 90.88 254 LEU A CA 1
ATOM 1968 C C . LEU A 1 254 ? -7.516 10.379 17.911 1.00 90.88 254 LEU A C 1
ATOM 1970 O O . LEU A 1 254 ? -6.881 10.525 16.872 1.00 90.88 254 LEU A O 1
ATOM 1974 N N . LEU A 1 255 ? -8.418 9.408 18.067 1.00 90.81 255 LEU A N 1
ATOM 1975 C CA . LEU A 1 255 ? -8.752 8.472 17.002 1.00 90.81 255 LEU A CA 1
ATOM 1976 C C . LEU A 1 255 ? -9.407 9.190 15.816 1.00 90.81 255 LEU A C 1
ATOM 1978 O O . LEU A 1 255 ? -9.059 8.900 14.680 1.00 90.81 255 LEU A O 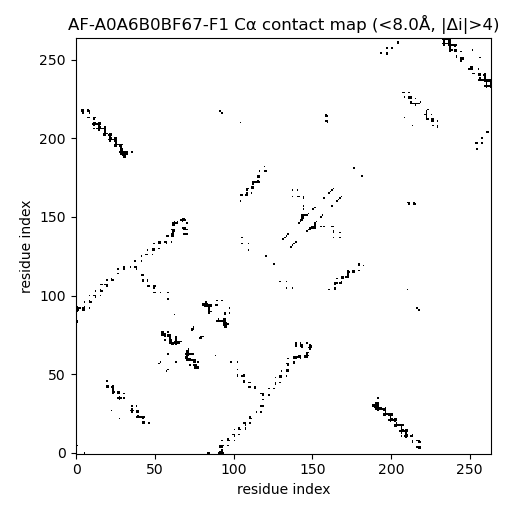1
ATOM 1982 N N . GLY A 1 256 ? -10.301 10.149 16.067 1.00 93.50 256 GLY A N 1
ATOM 1983 C CA . GLY A 1 256 ? -10.916 10.966 15.024 1.00 93.50 256 GLY A CA 1
ATOM 1984 C C . GLY A 1 256 ? -9.896 11.791 14.240 1.00 93.50 256 GLY A C 1
ATOM 1985 O O . GLY A 1 256 ? -9.950 11.804 13.015 1.00 93.50 256 GLY A O 1
ATOM 1986 N N . LEU A 1 257 ? -8.915 12.394 14.920 1.00 95.06 257 LEU A N 1
ATOM 1987 C CA . LEU A 1 257 ? -7.800 13.086 14.262 1.00 95.06 257 LEU A CA 1
ATOM 1988 C C . LEU A 1 257 ? -7.049 12.150 13.298 1.00 95.06 257 LEU A C 1
ATOM 1990 O O . LEU A 1 257 ? -6.831 12.508 12.144 1.00 95.06 257 LEU A O 1
ATOM 1994 N N . LEU A 1 258 ? -6.676 10.951 13.763 1.00 93.81 258 LEU A N 1
ATOM 1995 C CA . LEU A 1 258 ? -5.933 9.977 12.956 1.00 93.81 258 LEU A CA 1
ATOM 1996 C C . LEU A 1 258 ? -6.765 9.430 11.792 1.00 93.81 258 LEU A C 1
ATOM 1998 O O . LEU A 1 258 ? -6.261 9.337 10.680 1.00 93.81 258 LEU A O 1
ATOM 2002 N N . LEU A 1 259 ? -8.034 9.086 12.023 1.00 92.56 259 LEU A N 1
ATOM 2003 C CA . LEU A 1 259 ? -8.930 8.601 10.970 1.00 92.56 259 LEU A CA 1
ATOM 2004 C C . LEU A 1 259 ? -9.196 9.675 9.915 1.00 92.56 259 LEU A C 1
ATOM 2006 O O . LEU A 1 259 ? -9.216 9.359 8.731 1.00 92.56 259 LEU A O 1
ATOM 2010 N N . GLY A 1 260 ? -9.348 10.934 10.330 1.00 96.50 260 GLY A N 1
ATOM 2011 C CA . GLY A 1 260 ? -9.457 12.059 9.409 1.00 96.50 260 GLY A CA 1
ATOM 2012 C C . GLY A 1 260 ? -8.195 12.253 8.576 1.00 96.50 260 GLY A C 1
ATOM 2013 O O . GLY A 1 260 ? -8.298 12.438 7.369 1.00 96.50 260 GLY A O 1
ATOM 2014 N N . ALA A 1 261 ? -7.016 12.148 9.195 1.00 96.12 261 ALA A N 1
ATOM 2015 C CA . ALA A 1 261 ? -5.744 12.227 8.481 1.00 96.12 261 ALA A CA 1
ATOM 2016 C C . ALA A 1 261 ? -5.545 11.082 7.478 1.00 96.12 261 ALA A C 1
ATOM 2018 O O . ALA A 1 261 ? -4.972 11.309 6.428 1.00 96.12 261 ALA A O 1
ATOM 2019 N N . LEU A 1 262 ? -6.019 9.869 7.786 1.00 92.62 262 LEU A N 1
ATOM 2020 C CA . LEU A 1 262 ? -5.977 8.722 6.867 1.00 92.62 262 LEU A CA 1
ATOM 2021 C C . LEU A 1 262 ? -7.019 8.812 5.741 1.00 92.62 262 LEU A C 1
ATOM 2023 O O . LEU A 1 262 ? -6.881 8.130 4.729 1.00 92.62 262 LEU A O 1
ATOM 2027 N N . ALA A 1 263 ? -8.096 9.571 5.950 1.00 95.06 263 ALA A N 1
ATOM 2028 C CA . ALA A 1 263 ? -9.154 9.760 4.964 1.00 95.06 263 ALA A CA 1
ATOM 2029 C C . ALA A 1 263 ? -8.822 10.841 3.923 1.00 95.06 263 ALA A C 1
ATOM 2031 O O . ALA A 1 263 ? -9.384 10.798 2.828 1.00 95.06 263 ALA A O 1
ATOM 2032 N N . GLY A 1 264 ? -7.980 11.815 4.284 1.00 93.12 264 GLY A N 1
ATOM 2033 C CA . GLY A 1 264 ? -7.482 12.864 3.389 1.00 93.12 264 GLY A CA 1
ATOM 2034 C C . GLY A 1 264 ? -6.190 12.460 2.704 1.00 93.12 264 GLY A C 1
ATOM 2035 O O . GLY A 1 264 ? -6.061 12.774 1.503 1.00 93.12 264 GLY A O 1
#

Radius of gyration: 18.74 Å; Cα contacts (8 Å, |Δi|>4): 459; chains: 1; bounding box: 44×40×47 Å

Nearest PDB structures (foldseek):
  1xqe-assembly1_A  TM=9.735E-01  e=3.451E-16  Escherichia coli
  2nmr-assembly1_A  TM=9.746E-01  e=4.937E-16  Escherichia coli
  6b21-assembly1_A  TM=9.692E-01  e=6.753E-16  Escherichia coli K-12
  1u77-assembly1_A  TM=9.484E-01  e=4.937E-16  Escherichia coli
  4nh2-assembly2_B  TM=9.682E-01  e=5.533E-15  Escherichia coli BL21(DE3)